Protein AF-0000000066966258 (afdb_homodimer)

Sequence (210 aa):
RLGQARSVVPSDSVFPEVELAEDDAVVCSRVTPDGGGEVVAWCKIRRGGDVSAATIWNLSLDAIIVDGRVIQQEAVDIKPGSEIVPGPQKDGYLLYTFDITGLNDRLGQARSVVPSDSVFPEVELAEDDAVVCSRVTPDGGGEVVAWCKIRRGGDVSAATIWNLSLDAIIVDGRVIQQEAVDIKPGSEIVPGPQKDGYLLYTFDITGLND

Secondary structure (DSSP, 8-state):
---PEEEEEESSTTSPPEE--SSEEEEEE-SSSSTTPPPEEEEEEEE-SSTT-EEEEE-SSS-EEETTEEESSSEEEE-TT-EEESSSSSTTS--EEEEEES---/----EEEEEESSTTSPPEE--SSEEEEEE-SSSSTTPPPEEEEEEEE-SSTT-EEEEE-SSS-EEETTEEESSSEEEE-TT-EEESSSSSTTS--EEEEEES---

Nearest PDB structures (foldseek):
  1yjm-assembly2_B  TM=5.293E-01  e=1.048E-02  Mus musculus
  2brf-assembly1_A  TM=5.759E-01  e=6.401E-02  Homo sapiens
  1ujx-assembly1_A  TM=5.111E-01  e=5.456E-02  Mus musculus
  2jql-assembly1_A  TM=4.966E-01  e=9.290E-02  unclassified
  1wv3-assembly1_A  TM=4.502E-01  e=6.654E-01  Staphylococcus aureus subsp. aureus Mu50

Organism: Oryza sativa subsp. japonica (NCBI:txid39947)

Foldseek 3Di:
DPDDWDWDQDPDNVDDIGTDDDQKDFQWQAWFPPVDDHTGTFKIKGDDPDPFKIKMAGPDCFWKAWQRDTHHGDIDIDGFQIWIHSHPDDPRTDIDTDHDPPPPD/DPDDWDWAQDPDNVDDIGTDDDQKDFDWQAWFPPVDDDTGTFKIKGDDPDPFKIKMAGPDCFWKAWQRDTHHGDIDIDGFQIWIHSHPDPPRTDIDTDHDPPPPD

Structure (mmCIF, N/CA/C/O backbone):
data_AF-0000000066966258-model_v1
#
loop_
_entity.id
_entity.type
_entity.pdbx_description
1 polymer 'Os08g0123300 protein'
#
loop_
_atom_site.group_PDB
_atom_site.id
_atom_site.type_symbol
_atom_site.label_atom_id
_atom_site.label_alt_id
_atom_site.label_comp_id
_atom_site.label_asym_id
_atom_site.label_entity_id
_atom_site.label_seq_id
_atom_site.pdbx_PDB_ins_code
_atom_site.Cartn_x
_atom_site.Cartn_y
_atom_site.Cartn_z
_atom_site.occupancy
_atom_site.B_iso_or_equiv
_atom_site.auth_seq_id
_atom_site.auth_comp_id
_atom_site.auth_asym_id
_atom_site.auth_atom_id
_atom_site.pdbx_PDB_model_num
ATOM 1 N N . ARG A 1 1 ? 15.602 15.648 -12.859 1 38.09 1 ARG A N 1
ATOM 2 C CA . ARG A 1 1 ? 16.062 14.273 -12.68 1 38.09 1 ARG A CA 1
ATOM 3 C C . ARG A 1 1 ? 14.961 13.273 -13.031 1 38.09 1 ARG A C 1
ATOM 5 O O . ARG A 1 1 ? 13.844 13.375 -12.523 1 38.09 1 ARG A O 1
ATOM 12 N N . LEU A 1 2 ? 14.883 12.82 -14.164 1 47.53 2 LEU A N 1
ATOM 13 C CA . LEU A 1 2 ? 13.781 11.938 -14.523 1 47.53 2 LEU A CA 1
ATOM 14 C C . LEU A 1 2 ? 13.594 10.852 -13.477 1 47.53 2 LEU A C 1
ATOM 16 O O . LEU A 1 2 ? 14.531 10.117 -13.164 1 47.53 2 LEU A O 1
ATOM 20 N N . GLY A 1 3 ? 12.906 11.102 -12.438 1 62.25 3 GLY A N 1
ATOM 21 C CA . GLY A 1 3 ? 12.727 10.391 -11.18 1 62.25 3 GLY A CA 1
ATOM 22 C C . GLY A 1 3 ? 12.508 8.906 -11.359 1 62.25 3 GLY A C 1
ATOM 23 O O . GLY A 1 3 ? 12.109 8.453 -12.438 1 62.25 3 GLY A O 1
ATOM 24 N N . GLN A 1 4 ? 13.352 8.078 -10.844 1 79.88 4 GLN A N 1
ATOM 25 C CA . GLN A 1 4 ? 13.219 6.625 -10.812 1 79.88 4 GLN A CA 1
ATOM 26 C C . GLN A 1 4 ? 11.883 6.203 -10.227 1 79.88 4 GLN A C 1
ATOM 28 O O . GLN A 1 4 ? 11.453 6.738 -9.195 1 79.88 4 GLN A O 1
ATOM 33 N N . ALA A 1 5 ? 11.195 5.52 -11.195 1 84.06 5 ALA A N 1
ATOM 34 C CA . ALA A 1 5 ? 9.945 4.938 -10.703 1 84.06 5 ALA A CA 1
ATOM 35 C C . ALA A 1 5 ? 10.094 3.434 -10.492 1 84.06 5 ALA A C 1
ATOM 37 O O . ALA A 1 5 ? 10.727 2.746 -11.297 1 84.06 5 ALA A O 1
ATOM 38 N N . ARG A 1 6 ? 9.656 3.025 -9.406 1 88.69 6 ARG A N 1
ATOM 39 C CA . ARG A 1 6 ? 9.641 1.597 -9.102 1 88.69 6 ARG A CA 1
ATOM 40 C C . ARG A 1 6 ? 8.234 1.028 -9.234 1 88.69 6 ARG A C 1
ATOM 42 O O . ARG A 1 6 ? 7.254 1.682 -8.859 1 88.69 6 ARG A O 1
ATOM 49 N N . SER A 1 7 ? 8.172 -0.269 -9.828 1 91.69 7 SER A N 1
ATOM 50 C CA . SER A 1 7 ? 6.875 -0.909 -10.008 1 91.69 7 SER A CA 1
ATOM 51 C C . SER A 1 7 ? 7 -2.428 -9.984 1 91.69 7 SER A C 1
ATOM 53 O O . SER A 1 7 ? 8.102 -2.969 -10.141 1 91.69 7 SER A O 1
ATOM 55 N N . VAL A 1 8 ? 5.895 -3.07 -9.656 1 94.38 8 VAL A N 1
ATOM 56 C CA . VAL A 1 8 ? 5.742 -4.48 -9.992 1 94.38 8 VAL A CA 1
ATOM 57 C C . VAL A 1 8 ? 4.789 -4.629 -11.18 1 94.38 8 VAL A C 1
ATOM 59 O O . VAL A 1 8 ? 3.688 -4.078 -11.172 1 94.38 8 VAL A O 1
ATOM 62 N N . VAL A 1 9 ? 5.262 -5.348 -12.211 1 94.44 9 VAL A N 1
ATOM 63 C CA . VAL A 1 9 ? 4.555 -5.43 -13.484 1 94.44 9 VAL A CA 1
ATOM 64 C C . VAL A 1 9 ? 4.031 -6.848 -13.695 1 94.44 9 VAL A C 1
ATOM 66 O O . VAL A 1 9 ? 4.809 -7.805 -13.742 1 94.44 9 VAL A O 1
ATOM 69 N N . PRO A 1 10 ? 2.725 -7.035 -13.859 1 93 10 PRO A N 1
ATOM 70 C CA . PRO A 1 10 ? 2.209 -8.375 -14.156 1 93 10 PRO A CA 1
ATOM 71 C C . PRO A 1 10 ? 2.664 -8.898 -15.523 1 93 10 PRO A C 1
ATOM 73 O O . PRO A 1 10 ? 2.814 -8.117 -16.469 1 93 10 PRO A O 1
ATOM 76 N N . SER A 1 11 ? 2.816 -10.164 -15.492 1 91.81 11 SER A N 1
ATOM 77 C CA . SER A 1 11 ? 3.219 -10.781 -16.75 1 91.81 11 SER A CA 1
ATOM 78 C C . SER A 1 11 ? 2.105 -10.703 -17.781 1 91.81 11 SER A C 1
ATOM 80 O O . SER A 1 11 ? 2.371 -10.711 -19 1 91.81 11 SER A O 1
ATOM 82 N N . ASP A 1 12 ? 0.932 -10.789 -17.328 1 90.56 12 ASP A N 1
ATOM 83 C CA . ASP A 1 12 ? -0.225 -10.633 -18.203 1 90.56 12 ASP A CA 1
ATOM 84 C C . ASP A 1 12 ? -0.594 -9.156 -18.359 1 90.56 12 ASP A C 1
ATOM 86 O O . ASP A 1 12 ? -1.023 -8.516 -17.391 1 90.56 12 ASP A O 1
ATOM 90 N N . SER A 1 13 ? -0.489 -8.633 -19.531 1 88.94 13 SER A N 1
ATOM 91 C CA . SER A 1 13 ? -0.623 -7.207 -19.797 1 88.94 13 SER A CA 1
ATOM 92 C C . SER A 1 13 ? -2.061 -6.742 -19.609 1 88.94 13 SER A C 1
ATOM 94 O O . SER A 1 13 ? -2.33 -5.539 -19.578 1 88.94 13 SER A O 1
ATOM 96 N N . VAL A 1 14 ? -3.008 -7.703 -19.547 1 86.12 14 VAL A N 1
ATOM 97 C CA . VAL A 1 14 ? -4.398 -7.309 -19.328 1 86.12 14 VAL A CA 1
ATOM 98 C C . VAL A 1 14 ? -4.551 -6.66 -17.953 1 86.12 14 VAL A C 1
ATOM 100 O O . VAL A 1 14 ? -5.523 -5.949 -17.703 1 86.12 14 VAL A O 1
ATOM 103 N N . PHE A 1 15 ? -3.537 -6.914 -17.047 1 86.25 15 PHE A N 1
ATOM 104 C CA . PHE A 1 15 ? -3.582 -6.348 -15.703 1 86.25 15 PHE A CA 1
ATOM 105 C C . PHE A 1 15 ? -2.674 -5.129 -15.602 1 86.25 15 PHE A C 1
ATOM 107 O O . PHE A 1 15 ? -1.622 -5.074 -16.25 1 86.25 15 PHE A O 1
ATOM 114 N N . PRO A 1 16 ? -3.096 -4.219 -14.82 1 84.06 16 PRO A N 1
ATOM 115 C CA . PRO A 1 16 ? -2.299 -2.998 -14.695 1 84.06 16 PRO A CA 1
ATOM 116 C C . PRO A 1 16 ? -1.031 -3.201 -13.867 1 84.06 16 PRO A C 1
ATOM 118 O O . PRO A 1 16 ? -1.009 -4.035 -12.961 1 84.06 16 PRO A O 1
ATOM 121 N N . GLU A 1 17 ? 0.012 -2.402 -14.141 1 88.75 17 GLU A N 1
ATOM 122 C CA . GLU A 1 17 ? 1.202 -2.307 -13.297 1 88.75 17 GLU A CA 1
ATOM 123 C C . GLU A 1 17 ? 0.863 -1.729 -11.93 1 88.75 17 GLU A C 1
ATOM 125 O O . GLU A 1 17 ? -0.108 -0.984 -11.781 1 88.75 17 GLU A O 1
ATOM 130 N N . VAL A 1 18 ? 1.701 -2.15 -10.93 1 87.19 18 VAL A N 1
ATOM 131 C CA . VAL A 1 18 ? 1.582 -1.588 -9.586 1 87.19 18 VAL A CA 1
ATOM 132 C C . VAL A 1 18 ? 2.773 -0.678 -9.297 1 87.19 18 VAL A C 1
ATOM 134 O O . VAL A 1 18 ? 3.896 -1.154 -9.117 1 87.19 18 VAL A O 1
ATOM 137 N N . GLU A 1 19 ? 2.535 0.599 -9.156 1 82.88 19 GLU A N 1
ATOM 138 C CA . GLU A 1 19 ? 3.578 1.575 -8.859 1 82.88 19 GLU A CA 1
ATOM 139 C C . GLU A 1 19 ? 3.945 1.557 -7.379 1 82.88 19 GLU A C 1
ATOM 141 O O . GLU A 1 19 ? 3.068 1.472 -6.52 1 82.88 19 GLU A O 1
ATOM 146 N N . LEU A 1 20 ? 5.332 1.592 -7.148 1 86.12 20 LEU A N 1
ATOM 147 C CA . LEU A 1 20 ? 5.852 1.64 -5.785 1 86.12 20 LEU A CA 1
ATOM 148 C C . LEU A 1 20 ? 6.324 3.047 -5.434 1 86.12 20 LEU A C 1
ATOM 150 O O . LEU A 1 20 ? 7.531 3.303 -5.375 1 86.12 20 LEU A O 1
ATOM 154 N N . ALA A 1 21 ? 5.453 4.035 -5.297 1 73.38 21 ALA A N 1
ATOM 155 C CA . ALA A 1 21 ? 5.844 5.426 -5.07 1 73.38 21 ALA A CA 1
ATOM 156 C C . ALA A 1 21 ? 6.234 5.652 -3.611 1 73.38 21 ALA A C 1
ATOM 158 O O . ALA A 1 21 ? 5.656 5.051 -2.705 1 73.38 21 ALA A O 1
ATOM 159 N N . GLU A 1 22 ? 7.297 6.41 -3.334 1 67.56 22 GLU A N 1
ATOM 160 C CA . GLU A 1 22 ? 7.875 6.641 -2.014 1 67.56 22 GLU A CA 1
ATOM 161 C C . GLU A 1 22 ? 6.996 7.562 -1.177 1 67.56 22 GLU A C 1
ATOM 163 O O . GLU A 1 22 ? 6.863 7.371 0.034 1 67.56 22 GLU A O 1
ATOM 168 N N . ASP A 1 23 ? 6.496 8.492 -1.791 1 70 23 ASP A N 1
ATOM 169 C CA . ASP A 1 23 ? 5.812 9.484 -0.966 1 70 23 ASP A CA 1
ATOM 170 C C . ASP A 1 23 ? 4.348 9.102 -0.751 1 70 23 ASP A C 1
ATOM 172 O O . ASP A 1 23 ? 3.68 9.656 0.123 1 70 23 ASP A O 1
ATOM 176 N N . ASP A 1 24 ? 3.941 8.023 -1.396 1 76.88 24 ASP A N 1
ATOM 177 C CA . ASP A 1 24 ? 2.543 7.617 -1.301 1 76.88 24 ASP A CA 1
ATOM 178 C C . ASP A 1 24 ? 2.398 6.32 -0.504 1 76.88 24 ASP A C 1
ATOM 180 O O . ASP A 1 24 ? 3.193 5.395 -0.669 1 76.88 24 ASP A O 1
ATOM 184 N N . ALA A 1 25 ? 1.523 6.402 0.493 1 85.38 25 ALA A N 1
ATOM 185 C CA . ALA A 1 25 ? 1.146 5.18 1.196 1 85.38 25 ALA A CA 1
ATOM 186 C C . ALA A 1 25 ? -0.25 4.719 0.786 1 85.38 25 ALA A C 1
ATOM 188 O O . ALA A 1 25 ? -1.238 5.414 1.031 1 85.38 25 ALA A O 1
ATOM 189 N N . VAL A 1 26 ? -0.272 3.617 0.094 1 86.38 26 VAL A N 1
ATOM 190 C CA . VAL A 1 26 ? -1.562 2.994 -0.187 1 86.38 26 VAL A CA 1
ATOM 191 C C . VAL A 1 26 ? -2.092 2.312 1.072 1 86.38 26 VAL A C 1
ATOM 193 O O . VAL A 1 26 ? -1.368 1.559 1.729 1 86.38 26 VAL A O 1
ATOM 196 N N . VAL A 1 27 ? -3.316 2.629 1.419 1 89.06 27 VAL A N 1
ATOM 197 C CA . VAL A 1 27 ? -3.932 2.047 2.607 1 89.06 27 VAL A CA 1
ATOM 198 C C . VAL A 1 27 ? -4.77 0.831 2.213 1 89.06 27 VAL A C 1
ATOM 200 O O . VAL A 1 27 ? -5.738 0.955 1.459 1 89.06 27 VAL A O 1
ATOM 203 N N . CYS A 1 28 ? -4.418 -0.308 2.684 1 86.81 28 CYS A N 1
ATOM 204 C CA . CYS A 1 28 ? -5.152 -1.556 2.488 1 86.81 28 CYS A CA 1
ATOM 205 C C . CYS A 1 28 ? -5.609 -2.133 3.82 1 86.81 28 CYS A C 1
ATOM 207 O O . CYS A 1 28 ? -4.809 -2.291 4.742 1 86.81 28 CYS A O 1
ATOM 209 N N . SER A 1 29 ? -6.844 -2.4 3.938 1 83.81 29 SER A N 1
ATOM 210 C CA . SER A 1 29 ? -7.402 -2.975 5.156 1 83.81 29 SER A CA 1
ATOM 211 C C . SER A 1 29 ? -8.781 -3.572 4.902 1 83.81 29 SER A C 1
ATOM 213 O O . SER A 1 29 ? -9.305 -3.494 3.787 1 83.81 29 SER A O 1
ATOM 215 N N . ARG A 1 30 ? -9.203 -4.102 5.953 1 81.38 30 ARG A N 1
ATOM 216 C CA . ARG A 1 30 ? -10.633 -4.414 5.957 1 81.38 30 ARG A CA 1
ATOM 217 C C . ARG A 1 30 ? -11.469 -3.143 6.059 1 81.38 30 ARG A C 1
ATOM 219 O O . ARG A 1 30 ? -11.094 -2.201 6.762 1 81.38 30 ARG A O 1
ATOM 226 N N . VAL A 1 31 ? -12.586 -3.162 5.371 1 85.19 31 VAL A N 1
ATOM 227 C CA . VAL A 1 31 ? -13.391 -1.945 5.383 1 85.19 31 VAL A CA 1
ATOM 228 C C . VAL A 1 31 ? -14.641 -2.162 6.23 1 85.19 31 VAL A C 1
ATOM 230 O O . VAL A 1 31 ? -15.297 -1.2 6.641 1 85.19 31 VAL A O 1
ATOM 233 N N . THR A 1 32 ? -14.922 -3.504 6.355 1 85.5 32 THR A N 1
ATOM 234 C CA . THR A 1 32 ? -16.094 -3.83 7.16 1 85.5 32 THR A CA 1
ATOM 235 C C . THR A 1 32 ? -15.695 -4.648 8.383 1 85.5 32 THR A C 1
ATOM 237 O O . THR A 1 32 ? -14.719 -5.402 8.344 1 85.5 32 THR A O 1
ATOM 240 N N . PRO A 1 33 ? -16.359 -4.453 9.461 1 80.56 33 PRO A N 1
ATOM 241 C CA . PRO A 1 33 ? -16.031 -5.18 10.695 1 80.56 33 PRO A CA 1
ATOM 242 C C . PRO A 1 33 ? -16.312 -6.676 10.586 1 80.56 33 PRO A C 1
ATOM 244 O O . PRO A 1 33 ? -15.719 -7.473 11.312 1 80.56 33 PRO A O 1
ATOM 247 N N . ASP A 1 34 ? -17.094 -7.055 9.641 1 75.44 34 ASP A N 1
ATOM 248 C CA . ASP A 1 34 ? -17.453 -8.469 9.609 1 75.44 34 ASP A CA 1
ATOM 249 C C . ASP A 1 34 ? -16.281 -9.328 9.133 1 75.44 34 ASP A C 1
ATOM 251 O O . ASP A 1 34 ? -15.477 -8.883 8.312 1 75.44 34 ASP A O 1
ATOM 255 N N . GLY A 1 35 ? -15.727 -10.195 10.023 1 64.56 35 GLY A N 1
ATOM 256 C CA . GLY A 1 35 ? -14.555 -11.047 10.086 1 64.56 35 GLY A CA 1
ATOM 257 C C . GLY A 1 35 ? -14.117 -11.562 8.727 1 64.56 35 GLY A C 1
ATOM 258 O O . GLY A 1 35 ? -12.992 -12.039 8.562 1 64.56 35 GLY A O 1
ATOM 259 N N . GLY A 1 36 ? -15.047 -11.477 7.773 1 60.53 36 GLY A N 1
ATOM 260 C CA . GLY A 1 36 ? -14.648 -12.266 6.617 1 60.53 36 GLY A CA 1
ATOM 261 C C . GLY A 1 36 ? -14.312 -11.422 5.402 1 60.53 36 GLY A C 1
ATOM 262 O O . GLY A 1 36 ? -14.047 -11.953 4.324 1 60.53 36 GLY A O 1
ATOM 263 N N . GLY A 1 37 ? -14 -10.18 5.785 1 63.78 37 GLY A N 1
ATOM 264 C CA . GLY A 1 37 ? -13.891 -9.406 4.555 1 63.78 37 GLY A CA 1
ATOM 265 C C . GLY A 1 37 ? -12.469 -9.273 4.055 1 63.78 37 GLY A C 1
ATOM 266 O O . GLY A 1 37 ? -11.516 -9.523 4.797 1 63.78 37 GLY A O 1
ATOM 267 N N . GLU A 1 38 ? -12.305 -9.242 2.828 1 66.5 38 GLU A N 1
ATOM 268 C CA . GLU A 1 38 ? -11.016 -9.102 2.154 1 66.5 38 GLU A CA 1
ATOM 269 C C . GLU A 1 38 ? -10.367 -7.758 2.484 1 66.5 38 GLU A C 1
ATOM 271 O O . GLU A 1 38 ? -11.062 -6.781 2.768 1 66.5 38 GLU A O 1
ATOM 276 N N . VAL A 1 39 ? -9 -7.816 2.697 1 75.44 39 VAL A N 1
ATOM 277 C CA . VAL A 1 39 ? -8.219 -6.586 2.785 1 75.44 39 VAL A CA 1
ATOM 278 C C . VAL A 1 39 ? -8.133 -5.934 1.407 1 75.44 39 VAL A C 1
ATOM 280 O O . VAL A 1 39 ? -7.734 -6.578 0.433 1 75.44 39 VAL A O 1
ATOM 283 N N . VAL A 1 40 ? -8.625 -4.703 1.335 1 80.12 40 VAL A N 1
ATOM 284 C CA . VAL A 1 40 ? -8.688 -4.031 0.042 1 80.12 40 VAL A CA 1
ATOM 285 C C . VAL A 1 40 ? -7.934 -2.701 0.118 1 80.12 40 VAL A C 1
ATOM 287 O O . VAL A 1 40 ? -7.824 -2.105 1.191 1 80.12 40 VAL A O 1
ATOM 290 N N . ALA A 1 41 ? -7.391 -2.348 -1.047 1 84.94 41 ALA A N 1
ATOM 291 C CA . ALA A 1 41 ? -6.848 -0.998 -1.173 1 84.94 41 ALA A CA 1
ATOM 292 C C . ALA A 1 41 ? -7.957 0.022 -1.409 1 84.94 41 ALA A C 1
ATOM 294 O O . ALA A 1 41 ? -8.797 -0.158 -2.295 1 84.94 41 ALA A O 1
ATOM 295 N N . TRP A 1 42 ? -7.934 1.189 -0.646 1 89.81 42 TRP A N 1
ATOM 296 C CA . TRP A 1 42 ? -9.102 2.049 -0.809 1 89.81 42 TRP A CA 1
ATOM 297 C C . TRP A 1 42 ? -8.703 3.52 -0.79 1 89.81 42 TRP A C 1
ATOM 299 O O . TRP A 1 42 ? -9.461 4.383 -1.234 1 89.81 42 TRP A O 1
ATOM 309 N N . CYS A 1 43 ? -7.496 3.799 -0.387 1 91 43 CYS A N 1
ATOM 310 C CA . CYS A 1 43 ? -7.035 5.176 -0.537 1 91 43 CYS A CA 1
ATOM 311 C C . CYS A 1 43 ? -5.516 5.242 -0.593 1 91 43 CYS A C 1
ATOM 313 O O . CYS A 1 43 ? -4.836 4.242 -0.344 1 91 43 CYS A O 1
ATOM 315 N N . LYS A 1 44 ? -5.102 6.418 -0.981 1 89.88 44 LYS A N 1
ATOM 316 C CA . LYS A 1 44 ? -3.688 6.789 -0.974 1 89.88 44 LYS A CA 1
ATOM 317 C C . LYS A 1 44 ? -3.449 8.031 -0.12 1 89.88 44 LYS A C 1
ATOM 319 O O . LYS A 1 44 ? -4.18 9.016 -0.232 1 89.88 44 LYS A O 1
ATOM 324 N N . ILE A 1 45 ? -2.496 7.934 0.724 1 91.69 45 ILE A N 1
ATOM 325 C CA . ILE A 1 45 ? -2.131 9.086 1.537 1 91.69 45 ILE A CA 1
ATOM 326 C C . ILE A 1 45 ? -0.71 9.531 1.195 1 91.69 45 ILE A C 1
ATOM 328 O O . ILE A 1 45 ? 0.216 8.719 1.185 1 91.69 45 ILE A O 1
ATOM 332 N N . ARG A 1 46 ? -0.625 10.789 0.931 1 89.31 46 ARG A N 1
ATOM 333 C CA . ARG A 1 46 ? 0.661 11.391 0.599 1 89.31 46 ARG A CA 1
ATOM 334 C C . ARG A 1 46 ? 1.101 12.375 1.68 1 89.31 46 ARG A C 1
ATOM 336 O O . ARG A 1 46 ? 0.322 13.227 2.104 1 89.31 46 ARG A O 1
ATOM 343 N N . ARG A 1 47 ? 2.342 12.242 2.012 1 85.62 47 ARG A N 1
ATOM 344 C CA . ARG A 1 47 ? 2.885 13.195 2.973 1 85.62 47 ARG A CA 1
ATOM 345 C C . ARG A 1 47 ? 2.932 14.602 2.383 1 85.62 47 ARG A C 1
ATOM 347 O O . ARG A 1 47 ? 3.297 14.781 1.22 1 85.62 47 ARG A O 1
ATOM 354 N N . GLY A 1 48 ? 2.482 15.492 3.223 1 82.69 48 GLY A N 1
ATOM 355 C CA . GLY A 1 48 ? 2.533 16.891 2.816 1 82.69 48 GLY A CA 1
ATOM 356 C C . GLY A 1 48 ? 3.863 17.547 3.119 1 82.69 48 GLY A C 1
ATOM 357 O O . GLY A 1 48 ? 4.816 16.875 3.523 1 82.69 48 GLY A O 1
ATOM 358 N N . GLY A 1 49 ? 3.914 18.734 2.734 1 78.81 49 GLY A N 1
ATOM 359 C CA . GLY A 1 49 ? 5.109 19.547 2.924 1 78.81 49 GLY A CA 1
ATOM 360 C C . GLY A 1 49 ? 5.465 19.75 4.387 1 78.81 49 GLY A C 1
ATOM 361 O O . GLY A 1 49 ? 6.633 19.969 4.719 1 78.81 49 GLY A O 1
ATOM 362 N N . ASP A 1 50 ? 4.5 19.75 5.152 1 82.62 50 ASP A N 1
ATOM 363 C CA . ASP A 1 50 ? 4.711 19.906 6.586 1 82.62 50 ASP A CA 1
ATOM 364 C C . ASP A 1 50 ? 4.574 18.578 7.316 1 82.62 50 ASP A C 1
ATOM 366 O O . ASP A 1 50 ? 3.941 17.656 6.809 1 82.62 50 ASP A O 1
ATOM 370 N N . VAL A 1 51 ? 5.098 18.562 8.547 1 80.19 51 VAL A N 1
ATOM 371 C CA . VAL A 1 51 ? 5.16 17.359 9.359 1 80.19 51 VAL A CA 1
ATOM 372 C C . VAL A 1 51 ? 3.746 16.859 9.656 1 80.19 51 VAL A C 1
ATOM 374 O O . VAL A 1 51 ? 3.512 15.656 9.758 1 80.19 51 VAL A O 1
ATOM 377 N N . SER A 1 52 ? 2.771 17.75 9.727 1 85.56 52 SER A N 1
ATOM 378 C CA . SER A 1 52 ? 1.44 17.344 10.172 1 85.56 52 SER A CA 1
ATOM 379 C C . SER A 1 52 ? 0.447 17.344 9.016 1 85.56 52 SER A C 1
ATOM 381 O O . SER A 1 52 ? -0.756 17.172 9.219 1 85.56 52 SER A O 1
ATOM 383 N N . ALA A 1 53 ? 1.028 17.453 7.863 1 87.5 53 ALA A N 1
ATOM 384 C CA . ALA A 1 53 ? 0.115 17.562 6.73 1 87.5 53 ALA A CA 1
ATOM 385 C C . ALA A 1 53 ? 0.232 16.359 5.809 1 87.5 53 ALA A C 1
ATOM 387 O O . ALA A 1 53 ? 1.328 15.836 5.594 1 87.5 53 ALA A O 1
ATOM 388 N N . ALA A 1 54 ? -0.882 15.969 5.395 1 93.38 54 ALA A N 1
ATOM 389 C CA . ALA A 1 54 ? -0.95 14.93 4.371 1 93.38 54 ALA A CA 1
ATOM 390 C C . ALA A 1 54 ? -2.148 15.141 3.453 1 93.38 54 ALA A C 1
ATOM 392 O O . ALA A 1 54 ? -3.027 15.961 3.746 1 93.38 54 ALA A O 1
ATOM 393 N N . THR A 1 55 ? -2.074 14.469 2.334 1 94.5 55 THR A N 1
ATOM 394 C CA . THR A 1 55 ? -3.215 14.453 1.424 1 94.5 55 THR A CA 1
ATOM 395 C C . THR A 1 55 ? -3.705 13.023 1.199 1 94.5 55 THR A C 1
ATOM 397 O O . THR A 1 55 ? -2.914 12.078 1.212 1 94.5 55 THR A O 1
ATOM 400 N N . ILE A 1 56 ? -5.012 12.945 1.021 1 94.88 56 ILE A N 1
ATOM 401 C CA . ILE A 1 56 ? -5.617 11.641 0.789 1 94.88 56 ILE A CA 1
ATOM 402 C C . ILE A 1 56 ? -6.355 11.641 -0.549 1 94.88 56 ILE A C 1
ATOM 404 O O . ILE A 1 56 ? -7.012 12.625 -0.9 1 94.88 56 ILE A O 1
ATOM 408 N N . TRP A 1 57 ? -6.156 10.531 -1.257 1 92.94 57 TRP A N 1
ATOM 409 C CA . TRP A 1 57 ? -6.852 10.281 -2.516 1 92.94 57 TRP A CA 1
ATOM 410 C C . TRP A 1 57 ? -7.672 9 -2.438 1 92.94 57 TRP A C 1
ATOM 412 O O . TRP A 1 57 ? -7.195 7.977 -1.938 1 92.94 57 TRP A O 1
ATOM 422 N N . ASN A 1 58 ? -8.883 9.133 -2.875 1 93.12 58 ASN A N 1
ATOM 423 C CA . ASN A 1 58 ? -9.711 7.934 -3.006 1 93.12 58 ASN A CA 1
ATOM 424 C C . ASN A 1 58 ? -9.258 7.062 -4.172 1 93.12 58 ASN A C 1
ATOM 426 O O . ASN A 1 58 ? -9.203 7.52 -5.312 1 93.12 58 ASN A O 1
ATOM 430 N N . LEU A 1 59 ? -8.914 5.898 -3.85 1 85.56 59 LEU A N 1
ATOM 431 C CA . LEU A 1 59 ? -8.469 4.973 -4.883 1 85.56 59 LEU A CA 1
ATOM 432 C C . LEU A 1 59 ? -9.578 3.986 -5.242 1 85.56 59 LEU A C 1
ATOM 434 O O . LEU A 1 59 ? -9.445 3.213 -6.191 1 85.56 59 LEU A O 1
ATOM 438 N N . SER A 1 60 ? -10.609 3.98 -4.48 1 82.62 60 SER A N 1
ATOM 439 C CA . SER A 1 60 ? -11.688 3.01 -4.68 1 82.62 60 SER A CA 1
ATOM 440 C C . SER A 1 60 ? -12.695 3.504 -5.711 1 82.62 60 SER A C 1
ATOM 442 O O . SER A 1 60 ? -12.781 4.703 -5.973 1 82.62 60 SER A O 1
ATOM 444 N N . LEU A 1 61 ? -13.375 2.58 -6.27 1 77.56 61 LEU A N 1
ATOM 445 C CA . LEU A 1 61 ? -14.477 2.936 -7.156 1 77.56 61 LEU A CA 1
ATOM 446 C C . LEU A 1 61 ? -15.633 3.557 -6.371 1 77.56 61 LEU A C 1
ATOM 448 O O . LEU A 1 61 ? -16.375 4.387 -6.902 1 77.56 61 LEU A O 1
ATOM 452 N N . ASP A 1 62 ? -15.695 3.088 -5.137 1 85.19 62 ASP A N 1
ATOM 453 C CA . ASP A 1 62 ? -16.719 3.658 -4.262 1 85.19 62 ASP A CA 1
ATOM 454 C C . ASP A 1 62 ? -16.219 4.934 -3.59 1 85.19 62 ASP A C 1
ATOM 456 O O . ASP A 1 62 ? -15.008 5.148 -3.477 1 85.19 62 ASP A O 1
ATOM 460 N N . ALA A 1 63 ? -17.125 5.715 -3.137 1 92 63 ALA A N 1
ATOM 461 C CA . ALA A 1 63 ? -16.734 6.918 -2.402 1 92 63 ALA A CA 1
ATOM 462 C C . ALA A 1 63 ? -16.156 6.57 -1.036 1 92 63 ALA A C 1
ATOM 464 O O . ALA A 1 63 ? -16.422 5.488 -0.503 1 92 63 ALA A O 1
ATOM 465 N N . ILE A 1 64 ? -15.359 7.469 -0.527 1 96.31 64 ILE A N 1
ATOM 466 C CA . ILE A 1 64 ? -14.953 7.434 0.874 1 96.31 64 ILE A CA 1
ATOM 467 C C . ILE A 1 64 ? -15.383 8.727 1.567 1 96.31 64 ILE A C 1
ATOM 469 O O . ILE A 1 64 ? -15.75 9.695 0.907 1 96.31 64 ILE A O 1
ATOM 473 N N . ILE A 1 65 ? -15.391 8.711 2.844 1 97.19 65 ILE A N 1
ATOM 474 C CA . ILE A 1 65 ? -15.766 9.883 3.629 1 97.19 65 ILE A CA 1
ATOM 475 C C . ILE A 1 65 ? -14.555 10.375 4.422 1 97.19 65 ILE A C 1
ATOM 477 O O . ILE A 1 65 ? -13.883 9.586 5.086 1 97.19 65 ILE A O 1
ATOM 481 N N . VAL A 1 66 ? -14.25 11.641 4.254 1 97.81 66 VAL A N 1
ATOM 482 C CA . VAL A 1 66 ? -13.195 12.289 5.023 1 97.81 66 VAL A CA 1
ATOM 483 C C . VAL A 1 66 ? -13.773 13.477 5.789 1 97.81 66 VAL A C 1
ATOM 485 O O . VAL A 1 66 ? -14.273 14.43 5.184 1 97.81 66 VAL A O 1
ATOM 488 N N . ASP A 1 67 ? -13.648 13.312 7.074 1 97.5 67 ASP A N 1
ATOM 489 C CA . ASP A 1 67 ? -14.18 14.352 7.953 1 97.5 67 ASP A CA 1
ATOM 490 C C . ASP A 1 67 ? -15.617 14.711 7.566 1 97.5 67 ASP A C 1
ATOM 492 O O . ASP A 1 67 ? -15.961 15.891 7.488 1 97.5 67 ASP A O 1
ATOM 496 N N . GLY A 1 68 ? -16.312 13.758 7.281 1 96.5 68 GLY A N 1
ATOM 497 C CA . GLY A 1 68 ? -17.734 13.906 7.027 1 96.5 68 GLY A CA 1
ATOM 498 C C . GLY A 1 68 ? -18.047 14.258 5.582 1 96.5 68 GLY A C 1
ATOM 499 O O . GLY A 1 68 ? -19.219 14.227 5.168 1 96.5 68 GLY A O 1
ATOM 500 N N . ARG A 1 69 ? -17.062 14.5 4.781 1 95.88 69 ARG A N 1
ATOM 501 C CA . ARG A 1 69 ? -17.266 14.852 3.379 1 95.88 69 ARG A CA 1
ATOM 502 C C . ARG A 1 69 ? -17.062 13.633 2.479 1 95.88 69 ARG A C 1
ATOM 504 O O . ARG A 1 69 ? -16.078 12.922 2.609 1 95.88 69 ARG A O 1
ATOM 511 N N . VAL A 1 70 ? -17.984 13.445 1.588 1 95.38 70 VAL A N 1
ATOM 512 C CA . VAL A 1 70 ? -17.859 12.398 0.584 1 95.38 70 VAL A CA 1
ATOM 513 C C . VAL A 1 70 ? -16.828 12.805 -0.469 1 95.38 70 VAL A C 1
ATOM 515 O O . VAL A 1 70 ? -16.906 13.906 -1.029 1 95.38 70 VAL A O 1
ATOM 518 N N . ILE A 1 71 ? -15.812 11.961 -0.611 1 94.06 71 ILE A N 1
ATOM 519 C CA . ILE A 1 71 ? -14.727 12.227 -1.543 1 94.06 71 ILE A CA 1
ATOM 520 C C . ILE A 1 71 ? -14.758 11.211 -2.684 1 94.06 71 ILE A C 1
ATOM 522 O O . ILE A 1 71 ? -14.789 10.008 -2.447 1 94.06 71 ILE A O 1
ATOM 526 N N . GLN A 1 72 ? -14.711 11.695 -3.926 1 89 72 GLN A N 1
ATOM 527 C CA . GLN A 1 72 ? -14.711 10.812 -5.086 1 89 72 GLN A CA 1
ATOM 528 C C . GLN A 1 72 ? -13.438 10.977 -5.906 1 89 72 GLN A C 1
ATOM 530 O O . GLN A 1 72 ? -12.562 10.109 -5.875 1 89 72 GLN A O 1
ATOM 535 N N . GLN A 1 73 ? -13.203 12.055 -6.625 1 85.06 73 GLN A N 1
ATOM 536 C CA . GLN A 1 73 ? -12.078 12.227 -7.539 1 85.06 73 GLN A CA 1
ATOM 537 C C . GLN A 1 73 ? -11.25 13.445 -7.164 1 85.06 73 GLN A C 1
ATOM 539 O O . GLN A 1 73 ? -11.047 14.344 -7.984 1 85.06 73 GLN A O 1
ATOM 544 N N . GLU A 1 74 ? -10.93 13.617 -5.914 1 89.31 74 GLU A N 1
ATOM 545 C CA . GLU A 1 74 ? -10.141 14.773 -5.488 1 89.31 74 GLU A CA 1
ATOM 546 C C . GLU A 1 74 ? -9.18 14.398 -4.363 1 89.31 74 GLU A C 1
ATOM 548 O O . GLU A 1 74 ? -9.445 13.477 -3.594 1 89.31 74 GLU A O 1
ATOM 553 N N . ALA A 1 75 ? -8.125 15.227 -4.332 1 93 75 ALA A N 1
ATOM 554 C CA . ALA A 1 75 ? -7.227 15.172 -3.186 1 93 75 ALA A CA 1
ATOM 555 C C . ALA A 1 75 ? -7.746 16.031 -2.037 1 93 75 ALA A C 1
ATOM 557 O O . ALA A 1 75 ? -8.164 17.172 -2.25 1 93 75 ALA A O 1
ATOM 558 N N . VAL A 1 76 ? -7.758 15.453 -0.882 1 95.94 76 VAL A N 1
ATOM 559 C CA . VAL A 1 76 ? -8.227 16.172 0.296 1 95.94 76 VAL A CA 1
ATOM 560 C C . VAL A 1 76 ? -7.117 16.234 1.344 1 95.94 76 VAL A C 1
ATOM 562 O O . VAL A 1 76 ? -6.457 15.219 1.611 1 95.94 76 VAL A O 1
ATOM 565 N N . ASP A 1 77 ? -6.934 17.453 1.934 1 95.81 77 ASP A N 1
ATOM 566 C CA . ASP A 1 77 ? -5.965 17.578 3.02 1 95.81 77 ASP A CA 1
ATOM 567 C C . ASP A 1 77 ? -6.465 16.891 4.289 1 95.81 77 ASP A C 1
ATOM 569 O O . ASP A 1 77 ? -7.641 17 4.637 1 95.81 77 ASP A O 1
ATOM 573 N N . ILE A 1 78 ? -5.508 16.219 4.895 1 96.31 78 ILE A N 1
ATOM 574 C CA . ILE A 1 78 ? -5.852 15.625 6.18 1 96.31 78 ILE A CA 1
ATOM 575 C C . ILE A 1 78 ? -4.793 15.992 7.219 1 96.31 78 ILE A C 1
ATOM 577 O O . ILE A 1 78 ? -3.688 16.422 6.867 1 96.31 78 ILE A O 1
ATOM 581 N N . LYS A 1 79 ? -5.16 15.93 8.445 1 94.31 79 LYS A N 1
ATOM 582 C CA . LYS A 1 79 ? -4.312 16.188 9.609 1 94.31 79 LYS A CA 1
ATOM 583 C C . LYS A 1 79 ? -4.566 15.148 10.711 1 94.31 79 LYS A C 1
ATOM 585 O O . LYS A 1 79 ? -5.551 14.406 10.656 1 94.31 79 LYS A O 1
ATOM 590 N N . PRO A 1 80 ? -3.576 15.125 11.625 1 94.25 80 PRO A N 1
ATOM 591 C CA . PRO A 1 80 ? -3.863 14.211 12.734 1 94.25 80 PRO A CA 1
ATOM 592 C C . PRO A 1 80 ? -5.246 14.445 13.344 1 94.25 80 PRO A C 1
ATOM 594 O O . PRO A 1 80 ? -5.586 15.578 13.695 1 94.25 80 PRO A O 1
ATOM 597 N N . GLY A 1 81 ? -6.074 13.398 13.461 1 96.25 81 GLY A N 1
ATOM 598 C CA . GLY A 1 81 ? -7.434 13.508 13.969 1 96.25 81 GLY A CA 1
ATOM 599 C C . GLY A 1 81 ? -8.492 13.414 12.883 1 96.25 81 GLY A C 1
ATOM 600 O O . GLY A 1 81 ? -9.672 13.203 13.18 1 96.25 81 GLY A O 1
ATOM 601 N N . SER A 1 82 ? -8.078 13.562 11.609 1 96.62 82 SER A N 1
ATOM 602 C CA . SER A 1 82 ? -9.039 13.438 10.523 1 96.62 82 SER A CA 1
ATOM 603 C C . SER A 1 82 ? -9.68 12.055 10.508 1 96.62 82 SER A C 1
ATOM 605 O O . SER A 1 82 ? -8.984 11.039 10.609 1 96.62 82 SER A O 1
ATOM 607 N N . GLU A 1 83 ? -11.016 12.031 10.398 1 97.75 83 GLU A N 1
ATOM 608 C CA . GLU A 1 83 ? -11.781 10.797 10.352 1 97.75 83 GLU A CA 1
ATOM 609 C C . GLU A 1 83 ? -11.984 10.328 8.906 1 97.75 83 GLU A C 1
ATOM 611 O O . GLU A 1 83 ? -12.344 11.125 8.039 1 97.75 83 GLU A O 1
ATOM 616 N N . ILE A 1 84 ? -11.766 9.047 8.695 1 97.38 84 ILE A N 1
ATOM 617 C CA . ILE A 1 84 ? -11.836 8.477 7.355 1 97.38 84 ILE A CA 1
ATOM 618 C C . ILE A 1 84 ? -12.734 7.238 7.371 1 97.38 84 ILE A C 1
ATOM 620 O O . ILE A 1 84 ? -12.555 6.34 8.195 1 97.38 84 ILE A O 1
ATOM 624 N N . VAL A 1 85 ? -13.656 7.145 6.484 1 96.19 85 VAL A N 1
ATOM 625 C CA . VAL A 1 85 ? -14.492 5.965 6.301 1 96.19 85 VAL A CA 1
ATOM 626 C C . VAL A 1 85 ? -14.297 5.406 4.895 1 96.19 85 VAL A C 1
ATOM 628 O O . VAL A 1 85 ? -14.539 6.102 3.904 1 96.19 85 VAL A O 1
ATOM 631 N N . PRO A 1 86 ? -13.836 4.195 4.824 1 93.44 86 PRO A N 1
ATOM 632 C CA . PRO A 1 86 ? -13.617 3.588 3.512 1 93.44 86 PRO A CA 1
ATOM 633 C C . PRO A 1 86 ? -14.914 3.141 2.842 1 93.44 86 PRO A C 1
ATOM 635 O O . PRO A 1 86 ? -15.031 1.987 2.422 1 93.44 86 PRO A O 1
ATOM 638 N N . GLY A 1 87 ? -15.805 3.973 2.67 1 93 87 GLY A N 1
ATOM 639 C CA . GLY A 1 87 ? -17.094 3.707 2.059 1 93 87 GLY A CA 1
ATOM 640 C C . GLY A 1 87 ? -17.969 4.941 1.941 1 93 87 GLY A C 1
ATOM 641 O O . GLY A 1 87 ? -17.594 6.023 2.389 1 93 87 GLY A O 1
ATOM 642 N N . PRO A 1 88 ? -19.094 4.727 1.263 1 92.44 88 PRO A N 1
ATOM 643 C CA . PRO A 1 88 ? -19.969 5.867 0.974 1 92.44 88 PRO A CA 1
ATOM 644 C C . PRO A 1 88 ? -20.828 6.277 2.174 1 92.44 88 PRO A C 1
ATOM 646 O O . PRO A 1 88 ? -21.516 7.301 2.129 1 92.44 88 PRO A O 1
ATOM 649 N N . GLN A 1 89 ? -20.781 5.465 3.23 1 92.31 89 GLN A N 1
ATOM 650 C CA . GLN A 1 89 ? -21.484 5.785 4.469 1 92.31 89 GLN A CA 1
ATOM 651 C C . GLN A 1 89 ? -20.719 5.273 5.684 1 92.31 89 GLN A C 1
ATOM 653 O O . GLN A 1 89 ? -19.766 4.5 5.543 1 92.31 89 GLN A O 1
ATOM 658 N N . LYS A 1 90 ? -21.141 5.75 6.863 1 90.44 90 LYS A N 1
ATOM 659 C CA . LYS A 1 90 ? -20.484 5.32 8.102 1 90.44 90 LYS A CA 1
ATOM 660 C C . LYS A 1 90 ? -20.984 3.939 8.523 1 90.44 90 LYS A C 1
ATOM 662 O O . LYS A 1 90 ? -20.188 3.094 8.945 1 90.44 90 LYS A O 1
ATOM 667 N N . ASP A 1 91 ? -22.328 3.791 8.336 1 91 91 ASP A N 1
ATOM 668 C CA . ASP A 1 91 ? -22.906 2.518 8.75 1 91 91 ASP A CA 1
ATOM 669 C C . ASP A 1 91 ? -22.344 1.361 7.922 1 91 91 ASP A C 1
ATOM 671 O O . ASP A 1 91 ? -22.359 1.414 6.691 1 91 91 ASP A O 1
ATOM 675 N N . GLY A 1 92 ? -21.828 0.374 8.633 1 89.31 92 GLY A N 1
ATOM 676 C CA . GLY A 1 92 ? -21.359 -0.819 7.945 1 89.31 92 GLY A CA 1
ATOM 677 C C . GLY A 1 92 ? -19.891 -0.76 7.578 1 89.31 92 GLY A C 1
ATOM 678 O O . GLY A 1 92 ? -19.344 -1.724 7.039 1 89.31 92 GLY A O 1
ATOM 679 N N . TYR A 1 93 ? -19.297 0.338 7.82 1 92.12 93 TYR A N 1
ATOM 680 C CA . TYR A 1 93 ? -17.891 0.482 7.516 1 92.12 93 TYR A CA 1
ATOM 681 C C . TYR A 1 93 ? -17.094 0.858 8.758 1 92.12 93 TYR A C 1
ATOM 683 O O . TYR A 1 93 ? -17.641 1.443 9.695 1 92.12 93 TYR A O 1
ATOM 691 N N . LEU A 1 94 ? -15.805 0.552 8.719 1 92.69 94 LEU A N 1
ATOM 692 C CA . LEU A 1 94 ? -14.93 0.938 9.812 1 92.69 94 LEU A CA 1
ATOM 693 C C . LEU A 1 94 ? -14.547 2.41 9.711 1 92.69 94 LEU A C 1
ATOM 695 O O . LEU A 1 94 ? -14.32 2.926 8.617 1 92.69 94 LEU A O 1
ATOM 699 N N . LEU A 1 95 ? -14.5 3.025 10.82 1 95.56 95 LEU A N 1
ATOM 700 C CA . LEU A 1 95 ? -13.992 4.391 10.906 1 95.56 95 LEU A CA 1
ATOM 701 C C . LEU A 1 95 ? -12.523 4.402 11.305 1 95.56 95 LEU A C 1
ATOM 703 O O . LEU A 1 95 ? -12.133 3.766 12.289 1 95.56 95 LEU A O 1
ATOM 707 N N . TYR A 1 96 ? -11.758 5.152 10.57 1 96.25 96 TYR A N 1
ATOM 708 C CA . TYR A 1 96 ? -10.336 5.32 10.867 1 96.25 96 TYR A CA 1
ATOM 709 C C . TYR A 1 96 ? -10.016 6.773 11.195 1 96.25 96 TYR A C 1
ATOM 711 O O . TYR A 1 96 ? -10.727 7.688 10.766 1 96.25 96 TYR A O 1
ATOM 719 N N . THR A 1 97 ? -8.906 6.941 11.977 1 96.75 97 THR A N 1
ATOM 720 C CA . THR A 1 97 ? -8.367 8.266 12.273 1 96.75 97 THR A CA 1
ATOM 721 C C . THR A 1 97 ? -6.91 8.359 11.828 1 96.75 97 THR A C 1
ATOM 723 O O . THR A 1 97 ? -6.109 7.473 12.117 1 96.75 97 THR A O 1
ATOM 726 N N . PHE A 1 98 ? -6.684 9.375 11.055 1 96.19 98 PHE A N 1
ATOM 727 C CA . PHE A 1 98 ? -5.289 9.641 10.719 1 96.19 98 PHE A CA 1
ATOM 728 C C . PHE A 1 98 ? -4.516 10.133 11.938 1 96.19 98 PHE A C 1
ATOM 730 O O . PHE A 1 98 ? -4.992 11.008 12.664 1 96.19 98 PHE A O 1
ATOM 737 N N . ASP A 1 99 ? -3.373 9.5 12.102 1 93.06 99 ASP A N 1
ATOM 738 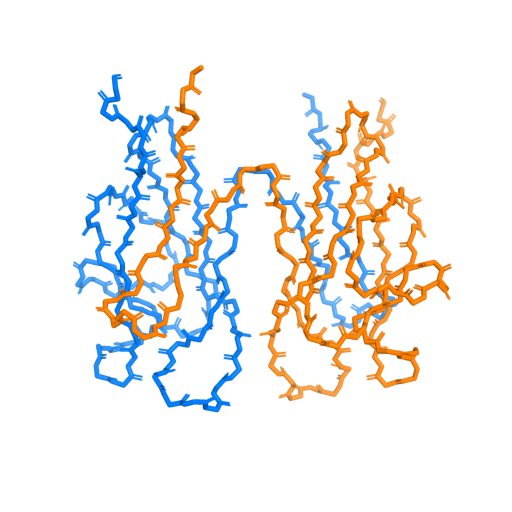C CA . ASP A 1 99 ? -2.588 9.836 13.281 1 93.06 99 ASP A CA 1
ATOM 739 C C . ASP A 1 99 ? -1.103 9.945 12.945 1 93.06 99 ASP A C 1
ATOM 741 O O . ASP A 1 99 ? -0.616 9.266 12.039 1 93.06 99 ASP A O 1
ATOM 745 N N . ILE A 1 100 ? -0.385 10.906 13.594 1 90.44 100 ILE A N 1
ATOM 746 C CA . ILE A 1 100 ? 1.069 11.023 13.555 1 90.44 100 ILE A CA 1
ATOM 747 C C . ILE A 1 100 ? 1.64 10.906 14.961 1 90.44 100 ILE A C 1
ATOM 749 O O . ILE A 1 100 ? 1.316 11.719 15.836 1 90.44 100 ILE A O 1
ATOM 753 N N . THR A 1 101 ? 2.297 9.891 15.148 1 86.38 101 THR A N 1
ATOM 754 C CA . THR A 1 101 ? 2.906 9.703 16.453 1 86.38 101 THR A CA 1
ATOM 755 C C . THR A 1 101 ? 4.375 10.117 16.438 1 86.38 101 THR A C 1
ATOM 757 O O . THR A 1 101 ? 5.039 10.016 15.406 1 86.38 101 THR A O 1
ATOM 760 N N . GLY A 1 102 ? 5.004 10.492 17.625 1 73.25 102 GLY A N 1
ATOM 761 C CA . GLY A 1 102 ? 6.383 10.938 17.75 1 73.25 102 GLY A CA 1
ATOM 762 C C . GLY A 1 102 ? 6.543 12.438 17.562 1 73.25 102 GLY A C 1
ATOM 763 O O . GLY A 1 102 ? 7.664 12.945 17.531 1 73.25 102 GLY A O 1
ATOM 764 N N . LEU A 1 103 ? 5.613 13.117 17.109 1 60.56 103 LEU A N 1
ATOM 765 C CA . LEU A 1 103 ? 5.719 14.57 17.062 1 60.56 103 LEU A CA 1
ATOM 766 C C . LEU A 1 103 ? 6.039 15.133 18.453 1 60.56 103 LEU A C 1
ATOM 768 O O . LEU A 1 103 ? 6.617 16.219 18.562 1 60.56 103 LEU A O 1
ATOM 772 N N . ASN A 1 104 ? 5.605 14.648 19.547 1 51.34 104 ASN A N 1
ATOM 773 C CA . ASN A 1 104 ? 5.785 15.336 20.812 1 51.34 104 ASN A CA 1
ATOM 774 C C . ASN A 1 104 ? 7.262 15.539 21.141 1 51.34 104 ASN A C 1
ATOM 776 O O . ASN A 1 104 ? 7.617 16.438 21.906 1 51.34 104 ASN A O 1
ATOM 780 N N . ASP A 1 105 ? 8.242 14.617 20.844 1 39.84 105 ASP A N 1
ATOM 781 C CA . ASP A 1 105 ? 9.266 15 21.812 1 39.84 105 ASP A CA 1
ATOM 782 C C . ASP A 1 105 ? 9.938 16.312 21.406 1 39.84 105 ASP A C 1
ATOM 784 O O . ASP A 1 105 ? 10.141 16.578 20.219 1 39.84 105 ASP A O 1
ATOM 788 N N . ARG B 1 1 ? 16.438 10.844 16.344 1 38.44 1 ARG B N 1
ATOM 789 C CA . ARG B 1 1 ? 15.195 11.555 16.047 1 38.44 1 ARG B CA 1
ATOM 790 C C . ARG B 1 1 ? 13.992 10.617 16.141 1 38.44 1 ARG B C 1
ATOM 792 O O . ARG B 1 1 ? 13.977 9.555 15.516 1 38.44 1 ARG B O 1
ATOM 799 N N . LEU B 1 2 ? 13.367 10.492 17.219 1 47.22 2 LEU B N 1
ATOM 800 C CA . LEU B 1 2 ? 12.273 9.523 17.344 1 47.22 2 LEU B CA 1
ATOM 801 C C . LEU B 1 2 ? 11.312 9.633 16.172 1 47.22 2 LEU B C 1
ATOM 803 O O . LEU B 1 2 ? 10.797 10.719 15.883 1 47.22 2 LEU B O 1
ATOM 807 N N . GLY B 1 3 ? 11.594 9 15.086 1 63.03 3 GLY B N 1
ATOM 808 C CA . GLY B 1 3 ? 11.039 9.047 13.742 1 63.03 3 GLY B CA 1
ATOM 809 C C . GLY B 1 3 ? 9.523 9.117 13.727 1 63.03 3 GLY B C 1
ATOM 810 O O . GLY B 1 3 ? 8.867 8.742 14.703 1 63.03 3 GLY B O 1
ATOM 811 N N . GLN B 1 4 ? 8.938 10.188 13.258 1 79.81 4 GLN B N 1
ATOM 812 C CA . GLN B 1 4 ? 7.5 10.344 13.047 1 79.81 4 GLN B CA 1
ATOM 813 C C . GLN B 1 4 ? 6.934 9.172 12.25 1 79.81 4 GLN B C 1
ATOM 815 O O . GLN B 1 4 ? 7.527 8.742 11.258 1 79.81 4 GLN B O 1
ATOM 820 N N . ALA B 1 5 ? 6.012 8.531 13.031 1 83.94 5 ALA B N 1
ATOM 821 C CA . ALA B 1 5 ? 5.289 7.48 12.328 1 83.94 5 ALA B CA 1
ATOM 822 C C . ALA B 1 5 ? 3.871 7.926 11.977 1 83.94 5 ALA B C 1
ATOM 824 O O . ALA B 1 5 ? 3.209 8.586 12.781 1 83.94 5 ALA B O 1
ATOM 825 N N . ARG B 1 6 ? 3.523 7.707 10.797 1 88.56 6 ARG B N 1
ATOM 826 C CA . ARG B 1 6 ? 2.164 7.988 10.352 1 88.56 6 ARG B CA 1
ATOM 827 C C . ARG B 1 6 ? 1.345 6.707 10.25 1 88.56 6 ARG B C 1
ATOM 829 O O . ARG B 1 6 ? 1.857 5.668 9.828 1 88.56 6 ARG B O 1
ATOM 836 N N . SER B 1 7 ? 0.002 6.836 10.695 1 91.69 7 SER B N 1
ATOM 837 C CA . SER B 1 7 ? -0.873 5.668 10.641 1 91.69 7 SER B CA 1
ATOM 838 C C . SER B 1 7 ? -2.332 6.078 10.477 1 91.69 7 SER B C 1
ATOM 840 O O . SER B 1 7 ? -2.686 7.238 10.703 1 91.69 7 SER B O 1
ATOM 842 N N . VAL B 1 8 ? -3.123 5.152 9.969 1 94.31 8 VAL B N 1
ATOM 843 C CA . VAL B 1 8 ? -4.57 5.234 10.125 1 94.31 8 VAL B CA 1
ATOM 844 C C . VAL B 1 8 ? -5.035 4.211 11.164 1 94.31 8 VAL B C 1
ATOM 846 O O . VAL B 1 8 ? -4.695 3.029 11.07 1 94.31 8 VAL B O 1
ATOM 849 N N . VAL B 1 9 ? -5.785 4.703 12.156 1 94.38 9 VAL B N 1
ATOM 850 C CA . VAL B 1 9 ? -6.152 3.898 13.32 1 94.38 9 VAL B CA 1
ATOM 851 C C . VAL B 1 9 ? -7.656 3.635 13.312 1 94.38 9 VAL B C 1
ATOM 853 O O . VAL B 1 9 ? -8.461 4.574 13.352 1 94.38 9 VAL B O 1
ATOM 856 N N . PRO B 1 10 ? -8.094 2.377 13.273 1 92.81 10 PRO B N 1
ATOM 857 C CA . PRO B 1 10 ? -9.531 2.1 13.359 1 92.81 10 PRO B CA 1
ATOM 858 C C . PRO B 1 10 ? -10.133 2.496 14.703 1 92.81 10 PRO B C 1
ATOM 860 O O . PRO B 1 10 ? -9.461 2.396 15.734 1 92.81 10 PRO B O 1
ATOM 863 N N . SER B 1 11 ? -11.336 2.898 14.562 1 91.88 11 SER B N 1
ATOM 864 C CA . SER B 1 11 ? -12.031 3.277 15.789 1 91.88 11 SER B CA 1
ATOM 865 C C . SER B 1 11 ? -12.273 2.066 16.672 1 91.88 11 SER B C 1
ATOM 867 O O . SER B 1 11 ? -12.383 2.199 17.906 1 91.88 11 SER B O 1
ATOM 869 N N . ASP B 1 12 ? -12.531 0.996 16.062 1 90.25 12 ASP B N 1
ATOM 870 C CA . ASP B 1 12 ? -12.688 -0.254 16.797 1 90.25 12 ASP B CA 1
ATOM 871 C C . ASP B 1 12 ? -11.336 -0.911 17.078 1 90.25 12 ASP B C 1
ATOM 873 O O . ASP B 1 12 ? -10.656 -1.352 16.141 1 90.25 12 ASP B O 1
ATOM 877 N N . SER B 1 13 ? -10.969 -1.027 18.297 1 88.75 13 SER B N 1
ATOM 878 C CA . SER B 1 13 ? -9.641 -1.454 18.703 1 88.75 13 SER B CA 1
ATOM 879 C C . SER B 1 13 ? -9.406 -2.926 18.375 1 88.75 13 SER B C 1
ATOM 881 O O . SER B 1 13 ? -8.273 -3.412 18.453 1 88.75 13 SER B O 1
ATOM 883 N N . VAL B 1 14 ? -10.492 -3.666 18.094 1 85.94 14 VAL B N 1
ATOM 884 C CA . VAL B 1 14 ? -10.328 -5.074 17.766 1 85.94 14 VAL B CA 1
ATOM 885 C C . VAL B 1 14 ? -9.547 -5.203 16.453 1 85.94 14 VAL B C 1
ATOM 887 O O . VAL B 1 14 ? -8.984 -6.262 16.156 1 85.94 14 VAL B O 1
ATOM 890 N N . PHE B 1 15 ? -9.492 -4.09 15.648 1 85.88 15 PHE B N 1
ATOM 891 C CA . PHE B 1 15 ? -8.773 -4.102 14.375 1 85.88 15 PHE B CA 1
ATOM 892 C C . PHE B 1 15 ? -7.41 -3.438 14.516 1 85.88 15 PHE B C 1
ATOM 894 O O . PHE B 1 15 ? -7.25 -2.492 15.289 1 85.88 15 PHE B O 1
ATOM 901 N N . PRO B 1 16 ? -6.512 -3.92 13.773 1 84.12 16 PRO B N 1
ATOM 902 C CA . PRO B 1 16 ? -5.156 -3.369 13.883 1 84.12 16 PRO B CA 1
ATOM 903 C C . PRO B 1 16 ? -5.02 -2.004 13.211 1 84.12 16 PRO B C 1
ATOM 905 O O . PRO B 1 16 ? -5.715 -1.721 12.234 1 84.12 16 PRO B O 1
ATOM 908 N N . GLU B 1 17 ? -4.082 -1.172 13.695 1 88.69 17 GLU B N 1
ATOM 909 C CA . GLU B 1 17 ? -3.664 0.061 13.031 1 88.69 17 GLU B CA 1
ATOM 910 C C . GLU B 1 17 ? -2.986 -0.232 11.695 1 88.69 17 GLU B C 1
ATOM 912 O O . GLU B 1 17 ? -2.412 -1.307 11.508 1 88.69 17 GLU B O 1
ATOM 917 N N . VAL B 1 18 ? -3.123 0.776 10.781 1 87.06 18 VAL B N 1
ATOM 918 C CA . VAL B 1 18 ? -2.428 0.695 9.5 1 87.06 18 VAL B CA 1
ATOM 919 C C . VAL B 1 18 ? -1.294 1.718 9.461 1 87.06 18 VAL B C 1
ATOM 921 O O . VAL B 1 18 ? -1.54 2.924 9.375 1 87.06 18 VAL B O 1
ATOM 924 N N . GLU B 1 19 ? -0.069 1.253 9.43 1 82.81 19 GLU B N 1
ATOM 925 C CA . GLU B 1 19 ? 1.105 2.117 9.359 1 82.81 19 GLU B CA 1
ATOM 926 C C . GLU B 1 19 ? 1.335 2.631 7.941 1 82.81 19 GLU B C 1
ATOM 928 O O . GLU B 1 19 ? 1.206 1.876 6.977 1 82.81 19 GLU B O 1
ATOM 933 N N . LEU B 1 20 ? 1.643 3.99 7.879 1 86.06 20 LEU B N 1
ATOM 934 C CA . LEU B 1 20 ? 1.95 4.625 6.605 1 86.06 20 LEU B CA 1
ATOM 935 C C . LEU B 1 20 ? 3.451 4.863 6.461 1 86.06 20 LEU B C 1
ATOM 937 O O . LEU B 1 20 ? 3.918 6 6.57 1 86.06 20 LEU B O 1
ATOM 941 N N . ALA B 1 21 ? 4.289 3.859 6.32 1 73.25 21 ALA B N 1
ATOM 942 C CA . ALA B 1 21 ? 5.742 3.996 6.297 1 73.25 21 ALA B CA 1
ATOM 943 C C . ALA B 1 21 ? 6.223 4.504 4.941 1 73.25 21 ALA B C 1
ATOM 945 O O . ALA B 1 21 ? 5.66 4.152 3.902 1 73.25 21 ALA B O 1
ATOM 946 N N . GLU B 1 22 ? 7.191 5.41 4.91 1 67.56 22 GLU B N 1
ATOM 947 C CA . GLU B 1 22 ? 7.684 6.098 3.721 1 67.56 22 GLU B CA 1
ATOM 948 C C . GLU B 1 22 ? 8.555 5.176 2.875 1 67.56 22 GLU B C 1
ATOM 950 O O . GLU B 1 22 ? 8.516 5.23 1.644 1 67.56 22 GLU B O 1
ATOM 955 N N . ASP B 1 23 ? 9.312 4.445 3.514 1 70 23 ASP B N 1
ATOM 956 C CA . ASP B 1 23 ? 10.273 3.697 2.713 1 70 23 ASP B CA 1
ATOM 957 C C . ASP B 1 23 ? 9.688 2.363 2.254 1 70 23 ASP B C 1
ATOM 959 O O . ASP B 1 23 ? 10.219 1.724 1.347 1 70 23 ASP B O 1
ATOM 963 N N . ASP B 1 24 ? 8.484 2.092 2.746 1 76.81 24 ASP B N 1
ATOM 964 C CA . ASP B 1 24 ? 7.867 0.811 2.418 1 76.81 24 ASP B CA 1
ATOM 965 C C . ASP B 1 24 ? 6.676 1.001 1.483 1 76.81 24 ASP B C 1
ATOM 967 O O . ASP B 1 24 ? 5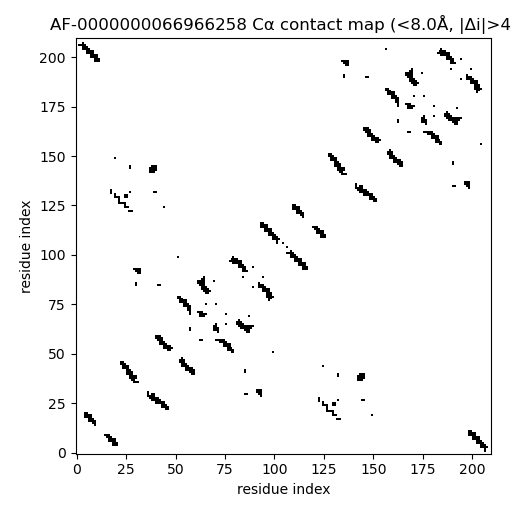.887 1.934 1.655 1 76.81 24 ASP B O 1
ATOM 971 N N . ALA B 1 25 ? 6.738 0.24 0.401 1 85.25 25 ALA B N 1
ATOM 972 C CA . ALA B 1 25 ? 5.566 0.182 -0.471 1 85.25 25 ALA B CA 1
ATOM 973 C C . ALA B 1 25 ? 4.816 -1.136 -0.298 1 85.25 25 ALA B C 1
ATOM 975 O O . ALA B 1 25 ? 5.355 -2.207 -0.588 1 85.25 25 ALA B O 1
ATOM 976 N N . VAL B 1 26 ? 3.646 -1.024 0.25 1 86.31 26 VAL B N 1
ATOM 977 C CA . VAL B 1 26 ? 2.773 -2.193 0.297 1 86.31 26 VAL B CA 1
ATOM 978 C C . VAL B 1 26 ? 2.18 -2.449 -1.086 1 86.31 26 VAL B C 1
ATOM 980 O O . VAL B 1 26 ? 1.656 -1.531 -1.724 1 86.31 26 VAL B O 1
ATOM 983 N N . VAL B 1 27 ? 2.312 -3.678 -1.549 1 89 27 VAL B N 1
ATOM 984 C CA . VAL B 1 27 ? 1.786 -4.047 -2.859 1 89 27 VAL B CA 1
ATOM 985 C C . VAL B 1 27 ? 0.403 -4.676 -2.701 1 89 27 VAL B C 1
ATOM 987 O O . VAL B 1 27 ? 0.257 -5.719 -2.061 1 89 27 VAL B O 1
ATOM 990 N N . CYS B 1 28 ? -0.588 -4.059 -3.254 1 86.88 28 CYS B N 1
ATOM 991 C CA . CYS B 1 28 ? -1.959 -4.555 -3.279 1 86.88 28 CYS B CA 1
ATOM 992 C C . CYS B 1 28 ? -2.438 -4.758 -4.711 1 86.88 28 CYS B C 1
ATOM 994 O O . CYS B 1 28 ? -2.316 -3.859 -5.547 1 86.88 28 CYS B O 1
ATOM 996 N N . SER B 1 29 ? -2.926 -5.906 -5.008 1 84.06 29 SER B N 1
ATOM 997 C CA . SER B 1 29 ? -3.439 -6.223 -6.34 1 84.06 29 SER B CA 1
ATOM 998 C C . SER B 1 29 ? -4.297 -7.48 -6.312 1 84.06 29 SER B C 1
ATOM 1000 O O . SER B 1 29 ? -4.457 -8.109 -5.266 1 84.06 29 SER B O 1
ATOM 1002 N N . ARG B 1 30 ? -4.766 -7.684 -7.445 1 81.44 30 ARG B N 1
ATOM 1003 C CA . ARG B 1 30 ? -5.316 -9.016 -7.66 1 81.44 30 ARG B CA 1
ATOM 1004 C C . ARG B 1 30 ? -4.207 -10.062 -7.734 1 81.44 30 ARG B C 1
ATOM 1006 O O . ARG B 1 30 ? -3.137 -9.797 -8.289 1 81.44 30 ARG B O 1
ATOM 1013 N N . VAL B 1 31 ? -4.5 -11.219 -7.207 1 85.19 31 VAL B N 1
ATOM 1014 C CA . VAL B 1 31 ? -3.447 -12.234 -7.195 1 85.19 31 VAL B CA 1
ATOM 1015 C C . VAL B 1 31 ? -3.77 -13.32 -8.219 1 85.19 31 VAL B C 1
ATOM 1017 O O . VAL B 1 31 ? -2.889 -14.094 -8.609 1 85.19 31 VAL B O 1
ATOM 1020 N N . THR B 1 32 ? -5.129 -13.328 -8.484 1 85.75 32 THR B N 1
ATOM 1021 C CA . THR B 1 32 ? -5.547 -14.328 -9.469 1 85.75 32 THR B CA 1
ATOM 1022 C C . THR B 1 32 ? -6.105 -13.648 -10.711 1 85.75 32 THR B C 1
ATOM 1024 O O . THR B 1 32 ? -6.676 -12.562 -10.633 1 85.75 32 THR B O 1
ATOM 1027 N N . PRO B 1 33 ? -5.879 -14.219 -11.844 1 81.12 33 PRO B N 1
ATOM 1028 C CA . PRO B 1 33 ? -6.363 -13.633 -13.094 1 81.12 33 PRO B CA 1
ATOM 1029 C C . PRO B 1 33 ? -7.887 -13.625 -13.195 1 81.12 33 PRO B C 1
ATOM 1031 O O . PRO B 1 33 ? -8.461 -12.812 -13.922 1 81.12 33 PRO B O 1
ATOM 1034 N N . ASP B 1 34 ? -8.523 -14.422 -12.414 1 75.75 34 ASP B N 1
ATOM 1035 C CA . ASP B 1 34 ? -9.969 -14.492 -12.586 1 75.75 34 ASP B CA 1
ATOM 1036 C C . ASP B 1 34 ? -10.656 -13.242 -12.055 1 75.75 34 ASP B C 1
ATOM 1038 O O . ASP B 1 34 ? -10.188 -12.633 -11.086 1 75.75 34 ASP B O 1
ATOM 1042 N N . GLY B 1 35 ? -11.266 -12.445 -12.953 1 64.5 35 GLY B N 1
ATOM 1043 C CA . GLY B 1 35 ? -11.875 -11.125 -12.945 1 64.5 35 GLY B CA 1
ATOM 1044 C C . GLY B 1 35 ? -12.492 -10.766 -11.602 1 64.5 35 GLY B C 1
ATOM 1045 O O . GLY B 1 35 ? -12.758 -9.594 -11.328 1 64.5 35 GLY B O 1
ATOM 1046 N N . GLY B 1 36 ? -12.758 -11.805 -10.789 1 60.88 36 GLY B N 1
ATOM 1047 C CA . GLY B 1 36 ? -13.609 -11.391 -9.688 1 60.88 36 GLY B CA 1
ATOM 1048 C C . GLY B 1 36 ? -12.883 -11.367 -8.352 1 60.88 36 GLY B C 1
ATOM 1049 O O . GLY B 1 36 ? -13.508 -11.18 -7.305 1 60.88 36 GLY B O 1
ATOM 1050 N N . GLY B 1 37 ? -11.57 -11.195 -8.516 1 64.12 37 GLY B N 1
ATOM 1051 C CA . GLY B 1 37 ? -10.953 -11.367 -7.219 1 64.12 37 GLY B CA 1
ATOM 1052 C C . GLY B 1 37 ? -10.633 -10.055 -6.527 1 64.12 37 GLY B C 1
ATOM 1053 O O . GLY B 1 37 ? -10.617 -9 -7.164 1 64.12 37 GLY B O 1
ATOM 1054 N N . GLU B 1 38 ? -10.711 -10.047 -5.293 1 66.75 38 GLU B N 1
ATOM 1055 C CA . GLU B 1 38 ? -10.43 -8.891 -4.453 1 66.75 38 GLU B CA 1
ATOM 1056 C C . GLU B 1 38 ? -8.961 -8.477 -4.555 1 66.75 38 GLU B C 1
ATOM 1058 O O . GLU B 1 38 ? -8.094 -9.312 -4.812 1 66.75 38 GLU B O 1
ATOM 1063 N N . VAL B 1 39 ? -8.75 -7.109 -4.586 1 75.38 39 VAL B N 1
ATOM 1064 C CA . VAL B 1 39 ? -7.398 -6.578 -4.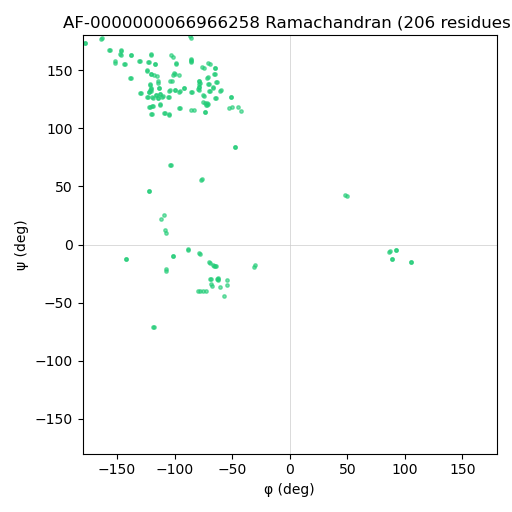445 1 75.38 39 VAL B CA 1
ATOM 1065 C C . VAL B 1 39 ? -6.918 -6.758 -3.008 1 75.38 39 VAL B C 1
ATOM 1067 O O . VAL B 1 39 ? -7.598 -6.348 -2.064 1 75.38 39 VAL B O 1
ATOM 1070 N N . VAL B 1 40 ? -5.812 -7.473 -2.873 1 80.12 40 VAL B N 1
ATOM 1071 C CA . VAL B 1 40 ? -5.324 -7.789 -1.533 1 80.12 40 VAL B CA 1
ATOM 1072 C C . VAL B 1 40 ? -3.889 -7.297 -1.376 1 80.12 40 VAL B C 1
ATOM 1074 O O . VAL B 1 40 ? -3.154 -7.184 -2.359 1 80.12 40 VAL B O 1
ATOM 1077 N N . ALA B 1 41 ? -3.588 -6.965 -0.14 1 85 41 ALA B N 1
ATOM 1078 C CA . ALA B 1 41 ? -2.189 -6.703 0.192 1 85 41 ALA B CA 1
ATOM 1079 C C . ALA B 1 41 ? -1.421 -8.008 0.392 1 85 41 ALA B C 1
ATOM 1081 O O . ALA B 1 41 ? -1.856 -8.883 1.142 1 85 41 ALA B O 1
ATOM 1082 N N . TRP B 1 42 ? -0.182 -8.117 -0.232 1 89.69 42 TRP B N 1
ATOM 1083 C CA . TRP B 1 42 ? 0.43 -9.438 -0.129 1 89.69 42 TRP B CA 1
ATOM 1084 C C . TRP B 1 42 ? 1.939 -9.328 0.054 1 89.69 42 TRP B C 1
ATOM 1086 O O . TRP B 1 42 ? 2.594 -10.281 0.48 1 89.69 42 TRP B O 1
ATOM 1096 N N . CYS B 1 43 ? 2.484 -8.148 -0.156 1 91 43 CYS B N 1
ATOM 1097 C CA . CYS B 1 43 ? 3.893 -7.98 0.188 1 91 43 CYS B CA 1
ATOM 1098 C C . CYS B 1 43 ? 4.219 -6.516 0.44 1 91 43 CYS B C 1
ATOM 1100 O O . CYS B 1 43 ? 3.4 -5.637 0.172 1 91 43 CYS B O 1
ATOM 1102 N N . LYS B 1 44 ? 5.398 -6.391 1.004 1 89.94 44 LYS B N 1
ATOM 1103 C CA . LYS B 1 44 ? 6.012 -5.082 1.215 1 89.94 44 LYS B CA 1
ATOM 1104 C C . LYS B 1 44 ? 7.375 -4.996 0.534 1 89.94 44 LYS B C 1
ATOM 1106 O O . LYS B 1 44 ? 8.195 -5.91 0.659 1 89.94 44 LYS B O 1
ATO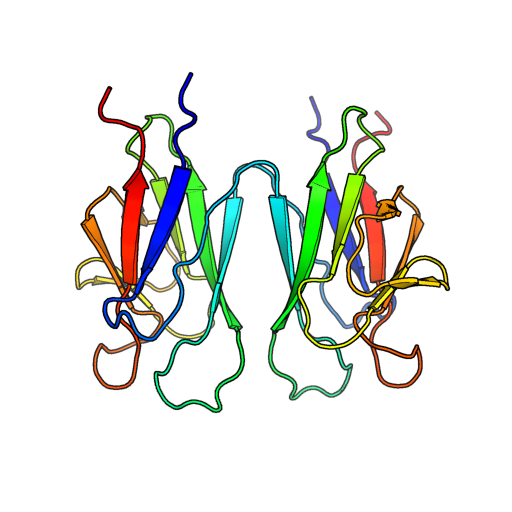M 1111 N N . ILE B 1 45 ? 7.551 -3.951 -0.189 1 91.75 45 ILE B N 1
ATOM 1112 C CA . ILE B 1 45 ? 8.844 -3.729 -0.824 1 91.75 45 ILE B CA 1
ATOM 1113 C C . ILE B 1 45 ? 9.484 -2.463 -0.26 1 91.75 45 ILE B C 1
ATOM 1115 O O . ILE B 1 45 ? 8.852 -1.405 -0.219 1 91.75 45 ILE B O 1
ATOM 1119 N N . ARG B 1 46 ? 10.695 -2.65 0.145 1 89.25 46 ARG B N 1
ATOM 1120 C CA . ARG B 1 46 ? 11.469 -1.544 0.7 1 89.25 46 ARG B CA 1
ATOM 1121 C C . ARG B 1 46 ? 12.648 -1.19 -0.203 1 89.25 46 ARG B C 1
ATOM 1123 O O . ARG B 1 46 ? 13.398 -2.072 -0.628 1 89.25 46 ARG B O 1
ATOM 1130 N N . ARG B 1 47 ? 12.766 0.077 -0.387 1 85.81 47 ARG B N 1
ATOM 1131 C CA . ARG B 1 47 ? 13.914 0.526 -1.164 1 85.81 47 ARG B CA 1
ATOM 1132 C C . ARG B 1 47 ? 15.219 0.245 -0.424 1 85.81 47 ARG B C 1
ATOM 1134 O O . ARG B 1 47 ? 15.305 0.453 0.789 1 85.81 47 ARG B O 1
ATOM 1141 N N . GLY B 1 48 ? 16.125 -0.267 -1.22 1 82.75 48 GLY B N 1
ATOM 1142 C CA . GLY B 1 48 ? 17.438 -0.524 -0.659 1 82.75 48 GLY B CA 1
ATOM 1143 C C . GLY B 1 48 ? 18.359 0.677 -0.729 1 82.75 48 GLY B C 1
ATOM 1144 O O . GLY B 1 48 ? 17.922 1.779 -1.073 1 82.75 48 GLY B O 1
ATOM 1145 N N . GLY B 1 49 ? 19.484 0.447 -0.23 1 78.94 49 GLY B N 1
ATOM 1146 C CA . GLY B 1 49 ? 20.5 1.479 -0.195 1 78.94 49 GLY B CA 1
ATOM 1147 C C . GLY B 1 49 ? 20.953 1.929 -1.575 1 78.94 49 GLY B C 1
ATOM 1148 O O . GLY B 1 49 ? 21.391 3.066 -1.752 1 78.94 49 GLY B O 1
ATOM 1149 N N . ASP B 1 50 ? 20.891 1.06 -2.449 1 82.62 50 ASP B N 1
ATOM 1150 C CA . ASP B 1 50 ? 21.266 1.368 -3.828 1 82.62 50 ASP B CA 1
ATOM 1151 C C . ASP B 1 50 ? 20.016 1.578 -4.691 1 82.62 50 ASP B C 1
ATOM 1153 O O . ASP B 1 50 ? 18.938 1.085 -4.363 1 82.62 50 ASP B O 1
ATOM 1157 N N . VAL B 1 51 ? 20.25 2.229 -5.824 1 80.44 51 VAL B N 1
ATOM 1158 C CA . VAL B 1 51 ? 19.172 2.611 -6.73 1 80.44 51 VAL B CA 1
ATOM 1159 C C . VAL B 1 51 ? 18.469 1.36 -7.262 1 80.44 51 VAL B C 1
ATOM 1161 O O . VAL B 1 51 ? 17.266 1.374 -7.512 1 80.44 51 VAL B O 1
ATOM 1164 N N . SER B 1 52 ? 19.172 0.252 -7.371 1 85.69 52 SER B N 1
ATOM 1165 C CA . SER B 1 52 ? 18.609 -0.918 -8.031 1 85.69 52 SER B CA 1
ATOM 1166 C C . SER B 1 52 ? 18.266 -2.01 -7.02 1 85.69 52 SER B C 1
ATOM 1168 O O . SER B 1 52 ? 17.891 -3.119 -7.398 1 85.69 52 SER B O 1
ATOM 1170 N N . ALA B 1 53 ? 18.359 -1.593 -5.805 1 87.5 53 ALA B N 1
ATOM 1171 C CA . ALA B 1 53 ? 18.156 -2.633 -4.801 1 87.5 53 ALA B CA 1
ATOM 1172 C C . ALA B 1 53 ? 16.891 -2.375 -3.99 1 87.5 53 ALA B C 1
ATOM 1174 O O . ALA B 1 53 ? 16.562 -1.227 -3.686 1 87.5 53 ALA B O 1
ATOM 1175 N N . ALA B 1 54 ? 16.266 -3.441 -3.754 1 93.31 54 ALA B N 1
ATOM 1176 C CA . ALA B 1 54 ? 15.125 -3.412 -2.852 1 93.31 54 ALA B CA 1
ATOM 1177 C C . ALA B 1 54 ? 15 -4.719 -2.074 1 93.31 54 ALA B C 1
ATOM 1179 O O . ALA B 1 54 ? 15.672 -5.703 -2.395 1 93.31 54 ALA B O 1
ATOM 1180 N N . THR B 1 55 ? 14.211 -4.633 -1.033 1 94.56 55 THR B N 1
ATOM 1181 C CA . THR B 1 55 ? 13.875 -5.84 -0.286 1 94.56 55 THR B CA 1
ATOM 1182 C C . THR B 1 55 ? 12.367 -6.066 -0.278 1 94.56 55 THR B C 1
ATOM 1184 O O . THR B 1 55 ? 11.594 -5.109 -0.303 1 94.56 55 THR B O 1
ATOM 1187 N N . ILE B 1 56 ? 12.031 -7.348 -0.272 1 94.81 56 ILE B N 1
ATOM 1188 C CA . ILE B 1 56 ? 10.617 -7.715 -0.257 1 94.81 56 ILE B CA 1
ATOM 1189 C C . ILE B 1 56 ? 10.32 -8.57 0.971 1 94.81 56 ILE B C 1
ATOM 1191 O O . ILE B 1 56 ? 11.117 -9.438 1.339 1 94.81 56 ILE B O 1
ATOM 1195 N N . TRP B 1 57 ? 9.172 -8.234 1.565 1 92.88 57 TRP B N 1
ATOM 1196 C CA . TRP B 1 57 ? 8.641 -8.992 2.695 1 92.88 57 TRP B CA 1
ATOM 1197 C C . TRP B 1 57 ? 7.254 -9.539 2.381 1 92.88 57 TRP B C 1
ATOM 1199 O O . TRP B 1 57 ? 6.406 -8.828 1.839 1 92.88 57 TRP B O 1
ATOM 1209 N N . ASN B 1 58 ? 7.102 -10.789 2.689 1 93.12 58 ASN B N 1
ATOM 1210 C CA . ASN B 1 58 ? 5.773 -11.383 2.586 1 93.12 58 ASN B CA 1
ATOM 1211 C C . ASN B 1 58 ? 4.855 -10.891 3.703 1 93.12 58 ASN B C 1
ATOM 1213 O O . ASN B 1 58 ? 5.16 -11.062 4.883 1 93.12 58 ASN B O 1
ATOM 1217 N N . LEU B 1 59 ? 3.832 -10.297 3.307 1 85.44 59 LEU B N 1
ATOM 1218 C CA . LEU B 1 59 ? 2.875 -9.797 4.285 1 85.44 59 LEU B CA 1
ATOM 1219 C C . LEU B 1 59 ? 1.673 -10.727 4.398 1 85.44 59 LEU B C 1
ATOM 1221 O O . LEU B 1 59 ? 0.825 -10.555 5.277 1 85.44 59 LEU B O 1
ATOM 1225 N N . SER B 1 60 ? 1.583 -11.656 3.508 1 82.38 60 SER B N 1
ATOM 1226 C CA . SER B 1 60 ? 0.42 -12.531 3.469 1 82.38 60 SER B CA 1
ATOM 1227 C C . SER B 1 60 ? 0.593 -13.719 4.41 1 82.38 60 SER B C 1
ATOM 1229 O O . SER B 1 60 ? 1.716 -14.062 4.789 1 82.38 60 SER B O 1
ATOM 1231 N N . LEU B 1 61 ? -0.496 -14.273 4.781 1 77.62 61 LEU B N 1
ATOM 1232 C CA . LEU B 1 61 ? -0.453 -15.508 5.555 1 77.62 61 LEU B CA 1
ATOM 1233 C C . LEU B 1 61 ? 0.058 -16.672 4.703 1 77.62 61 LEU B C 1
ATOM 1235 O O . LEU B 1 61 ? 0.692 -17.594 5.219 1 77.62 61 LEU B O 1
ATOM 1239 N N . ASP B 1 62 ? -0.256 -16.516 3.414 1 85.44 62 ASP B N 1
ATOM 1240 C CA . ASP B 1 62 ? 0.23 -17.531 2.486 1 85.44 62 ASP B CA 1
ATOM 1241 C C . ASP B 1 62 ? 1.649 -17.219 2.02 1 85.44 62 ASP B C 1
ATOM 1243 O O . ASP B 1 62 ? 2.082 -16.062 2.072 1 85.44 62 ASP B O 1
ATOM 1247 N N . ALA B 1 63 ? 2.312 -18.234 1.556 1 92.12 63 ALA B N 1
ATOM 1248 C CA . ALA B 1 63 ? 3.648 -18.016 1.003 1 92.12 63 ALA B CA 1
ATOM 1249 C C . ALA B 1 63 ? 3.582 -17.25 -0.31 1 92.12 63 ALA B C 1
ATOM 1251 O O . ALA B 1 63 ? 2.549 -17.234 -0.982 1 92.12 63 ALA B O 1
ATOM 1252 N N . ILE B 1 64 ? 4.656 -16.578 -0.628 1 96.38 64 ILE B N 1
ATOM 1253 C CA . ILE B 1 64 ? 4.871 -16.031 -1.963 1 96.38 64 ILE B CA 1
ATOM 1254 C C . ILE B 1 64 ? 6.145 -16.609 -2.564 1 96.38 64 ILE B C 1
ATOM 1256 O O . ILE B 1 64 ? 6.953 -17.219 -1.855 1 96.38 64 ILE B O 1
ATOM 1260 N N . ILE B 1 65 ? 6.289 -16.484 -3.822 1 97.19 65 ILE B N 1
ATOM 1261 C CA . ILE B 1 65 ? 7.469 -16.984 -4.52 1 97.19 65 ILE B CA 1
ATOM 1262 C C . ILE B 1 65 ? 8.258 -15.812 -5.098 1 97.19 65 ILE B C 1
ATOM 1264 O O . ILE B 1 65 ? 7.695 -14.93 -5.746 1 97.19 65 ILE B O 1
ATOM 1268 N N . VAL B 1 66 ? 9.531 -15.773 -4.762 1 97.81 66 VAL B N 1
ATOM 1269 C CA . VAL B 1 66 ? 10.445 -14.789 -5.316 1 97.81 66 VAL B CA 1
ATOM 1270 C C . VAL B 1 66 ? 11.609 -15.492 -6.02 1 97.81 66 VAL B C 1
ATOM 1272 O O . VAL B 1 66 ? 12.375 -16.219 -5.387 1 97.81 66 VAL B O 1
ATOM 1275 N N . ASP B 1 67 ? 11.633 -15.188 -7.281 1 97.5 67 ASP B N 1
ATOM 1276 C CA . ASP B 1 67 ? 12.656 -15.812 -8.109 1 97.5 67 ASP B CA 1
ATOM 1277 C C . ASP B 1 67 ? 12.711 -17.312 -7.867 1 97.5 67 ASP B C 1
ATOM 1279 O O . ASP B 1 67 ? 13.797 -17.891 -7.711 1 97.5 67 ASP B O 1
ATOM 1283 N N . GLY B 1 68 ? 11.617 -17.859 -7.781 1 96.5 68 GLY B N 1
ATOM 1284 C CA . GLY B 1 68 ? 11.492 -19.312 -7.691 1 96.5 68 GLY B CA 1
ATOM 1285 C C . GLY B 1 68 ? 11.594 -19.828 -6.273 1 96.5 68 GLY B C 1
ATOM 1286 O O . GLY B 1 68 ? 11.312 -21 -6.016 1 96.5 68 GLY B O 1
ATOM 1287 N N . ARG B 1 69 ? 11.898 -18.969 -5.332 1 95.88 69 ARG B N 1
ATOM 1288 C CA . ARG B 1 69 ? 12.023 -19.391 -3.941 1 95.88 69 ARG B CA 1
ATOM 1289 C C . ARG B 1 69 ? 10.758 -19.062 -3.154 1 95.88 69 ARG B C 1
ATOM 1291 O O . ARG B 1 69 ? 10.25 -17.938 -3.232 1 95.88 69 ARG B O 1
ATOM 1298 N N . VAL B 1 70 ? 10.297 -20.016 -2.412 1 95.38 70 VAL B N 1
ATOM 1299 C CA . VAL B 1 70 ? 9.164 -19.797 -1.517 1 95.38 70 VAL B CA 1
ATOM 1300 C C . VAL B 1 70 ? 9.617 -19 -0.303 1 95.38 70 VAL B C 1
ATOM 1302 O O . VAL B 1 70 ? 10.602 -19.344 0.354 1 95.38 70 VAL B O 1
ATOM 1305 N N . ILE B 1 71 ? 8.945 -17.859 -0.131 1 94 71 ILE B N 1
ATOM 1306 C CA . ILE B 1 71 ? 9.281 -16.953 0.958 1 94 71 ILE B CA 1
ATOM 1307 C C . ILE B 1 71 ? 8.141 -16.906 1.969 1 94 71 ILE B C 1
ATOM 1309 O O . ILE B 1 71 ? 6.984 -16.688 1.601 1 94 71 ILE B O 1
ATOM 1313 N N . GLN B 1 72 ? 8.438 -17.094 3.244 1 88.75 72 GLN B N 1
ATOM 1314 C CA . GLN B 1 72 ? 7.426 -17.047 4.289 1 88.75 72 GLN B CA 1
ATOM 1315 C C . GLN B 1 72 ? 7.711 -15.914 5.281 1 88.75 72 GLN B C 1
ATOM 1317 O O . GLN B 1 72 ? 7.035 -14.883 5.27 1 88.75 72 GLN B O 1
ATOM 1322 N N . GLN B 1 73 ? 8.719 -15.969 6.145 1 84.5 73 GLN B N 1
ATOM 1323 C CA . GLN B 1 73 ? 8.969 -15 7.211 1 84.5 73 GLN B CA 1
ATOM 1324 C C . GLN B 1 73 ? 10.359 -14.383 7.074 1 84.5 73 GLN B C 1
ATO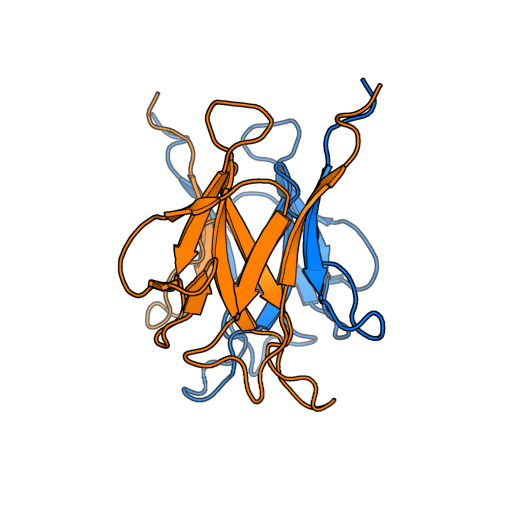M 1326 O O . GLN B 1 73 ? 11.156 -14.43 8.008 1 84.5 73 GLN B O 1
ATOM 1331 N N . GLU B 1 74 ? 10.742 -13.977 5.895 1 89.25 74 GLU B N 1
ATOM 1332 C CA . GLU B 1 74 ? 12.055 -13.383 5.699 1 89.25 74 GLU B CA 1
ATOM 1333 C C . GLU B 1 74 ? 12.008 -12.258 4.672 1 89.25 74 GLU B C 1
ATOM 1335 O O . GLU B 1 74 ? 11.156 -12.258 3.783 1 89.25 74 GLU B O 1
ATOM 1340 N N . ALA B 1 75 ? 13.016 -11.375 4.848 1 92.94 75 ALA B N 1
ATOM 1341 C CA . ALA B 1 75 ? 13.266 -10.367 3.826 1 92.94 75 ALA B CA 1
ATOM 1342 C C . ALA B 1 75 ? 14.164 -10.914 2.723 1 92.94 75 ALA B C 1
ATOM 1344 O O . ALA B 1 75 ? 15.18 -11.555 3.004 1 92.94 75 ALA B O 1
ATOM 1345 N N . VAL B 1 76 ? 13.734 -10.703 1.522 1 95.94 76 VAL B N 1
ATOM 1346 C CA . VAL B 1 76 ? 14.508 -11.172 0.379 1 95.94 76 VAL B CA 1
ATOM 1347 C C . VAL B 1 76 ? 14.891 -9.992 -0.509 1 95.94 76 VAL B C 1
ATOM 1349 O O . VAL B 1 76 ? 14.062 -9.125 -0.793 1 95.94 76 VAL B O 1
ATOM 1352 N N . ASP B 1 77 ? 16.203 -9.969 -0.926 1 95.81 77 ASP B N 1
ATOM 1353 C CA . ASP B 1 77 ? 16.641 -8.938 -1.862 1 95.81 77 ASP B CA 1
ATOM 1354 C C . ASP B 1 77 ? 16.047 -9.164 -3.248 1 95.81 77 ASP B C 1
ATOM 1356 O O . ASP B 1 77 ? 15.984 -10.297 -3.729 1 95.81 77 ASP B O 1
ATOM 1360 N N . ILE B 1 78 ? 15.641 -8.047 -3.805 1 96.31 78 ILE B N 1
ATOM 1361 C CA . ILE B 1 78 ? 15.164 -8.133 -5.18 1 96.31 78 ILE B CA 1
ATOM 1362 C C . ILE B 1 78 ? 15.836 -7.059 -6.031 1 96.31 78 ILE B C 1
ATOM 1364 O O . ILE B 1 78 ? 16.406 -6.102 -5.5 1 96.31 78 ILE B O 1
ATOM 1368 N N . LYS B 1 79 ? 15.867 -7.27 -7.289 1 94.31 79 LYS B N 1
ATOM 1369 C CA . LYS B 1 79 ? 16.406 -6.371 -8.305 1 94.31 79 LYS B CA 1
ATOM 1370 C C . LYS B 1 79 ? 15.5 -6.309 -9.531 1 94.31 79 LYS B C 1
ATOM 1372 O O . LYS B 1 79 ? 14.594 -7.129 -9.68 1 94.31 79 LYS B O 1
ATOM 1377 N N . PRO B 1 80 ? 15.773 -5.242 -10.312 1 94.38 80 PRO B N 1
ATOM 1378 C CA . PRO B 1 80 ? 14.969 -5.23 -11.539 1 94.38 80 PRO B CA 1
ATOM 1379 C C . PRO B 1 80 ? 15.023 -6.559 -12.297 1 9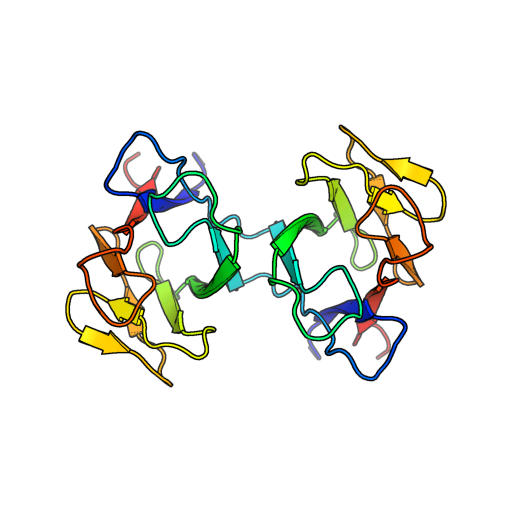4.38 80 PRO B C 1
ATOM 1381 O O . PRO B 1 80 ? 16.109 -7.074 -12.57 1 94.38 80 PRO B O 1
ATOM 1384 N N . GLY B 1 81 ? 13.867 -7.156 -12.625 1 96.19 81 GLY B N 1
ATOM 1385 C CA . GLY B 1 81 ? 13.789 -8.445 -13.289 1 96.19 81 GLY B CA 1
ATOM 1386 C C . GLY B 1 81 ? 13.375 -9.57 -12.359 1 96.19 81 GLY B C 1
ATOM 1387 O O . GLY B 1 81 ? 13 -10.656 -12.82 1 96.19 81 GLY B O 1
ATOM 1388 N N . SER B 1 82 ? 13.438 -9.336 -11.031 1 96.75 82 SER B N 1
ATOM 1389 C CA . SER B 1 82 ? 13.008 -10.367 -10.094 1 96.75 82 SER B CA 1
ATOM 1390 C C . SER B 1 82 ? 11.539 -10.727 -10.312 1 96.75 82 SER B C 1
ATOM 1392 O O . SER B 1 82 ? 10.688 -9.852 -10.422 1 96.75 82 SER B O 1
ATOM 1394 N N . GLU B 1 83 ? 11.266 -12.039 -10.367 1 97.75 83 GLU B N 1
ATOM 1395 C CA . GLU B 1 83 ? 9.914 -12.555 -10.539 1 97.75 83 GLU B CA 1
ATOM 1396 C C . GLU B 1 83 ? 9.25 -12.82 -9.195 1 97.75 83 GLU B C 1
ATOM 1398 O O . GLU B 1 83 ? 9.852 -13.414 -8.305 1 97.75 83 GLU B O 1
ATOM 1403 N N . ILE B 1 84 ? 8 -12.375 -9.094 1 97.38 84 ILE B N 1
ATOM 1404 C CA . ILE B 1 84 ? 7.254 -12.477 -7.84 1 97.38 84 ILE B CA 1
ATOM 1405 C C . ILE B 1 84 ? 5.895 -13.117 -8.102 1 97.38 84 ILE B C 1
ATOM 1407 O O . ILE B 1 84 ? 5.152 -12.68 -8.984 1 97.38 84 ILE B O 1
ATOM 1411 N N . VAL B 1 85 ? 5.535 -14.094 -7.352 1 96.19 85 VAL B N 1
ATOM 1412 C CA . VAL B 1 85 ? 4.215 -14.711 -7.398 1 96.19 85 VAL B CA 1
ATOM 1413 C C . VAL B 1 85 ? 3.521 -14.555 -6.047 1 96.19 85 VAL B C 1
ATOM 1415 O O . VAL B 1 85 ? 4.031 -15.023 -5.023 1 96.19 85 VAL B O 1
ATOM 1418 N N . PRO B 1 86 ? 2.402 -13.891 -6.059 1 93.56 86 PRO B N 1
ATOM 1419 C CA . PRO B 1 86 ? 1.679 -13.695 -4.801 1 93.56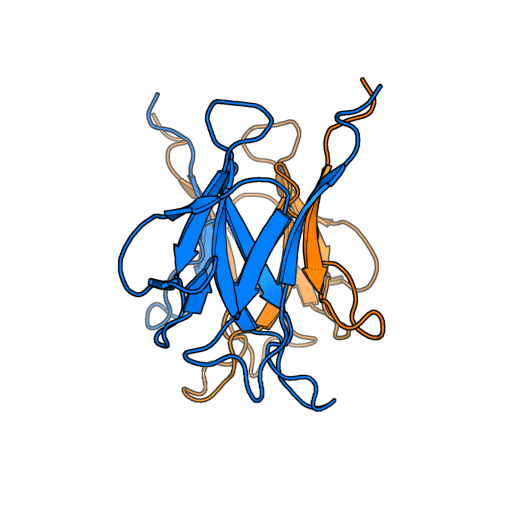 86 PRO B CA 1
ATOM 1420 C C . PRO B 1 86 ? 0.928 -14.945 -4.352 1 93.56 86 PRO B C 1
ATOM 1422 O O . PRO B 1 86 ? -0.272 -14.883 -4.07 1 93.56 86 PRO B O 1
ATOM 1425 N N . GLY B 1 87 ? 1.57 -16 -4.215 1 93.06 87 GLY B N 1
ATOM 1426 C CA . GLY B 1 87 ? 1.002 -17.266 -3.811 1 93.06 87 GLY B CA 1
ATOM 1427 C C . GLY B 1 87 ? 2.039 -18.375 -3.674 1 93.06 87 GLY B C 1
ATOM 1428 O O . GLY B 1 87 ? 3.221 -18.156 -3.945 1 93.06 87 GLY B O 1
ATOM 1429 N N . PRO B 1 88 ? 1.542 -19.5 -3.162 1 92.56 88 PRO B N 1
ATOM 1430 C CA . PRO B 1 88 ? 2.461 -20.594 -2.865 1 92.56 88 PRO B CA 1
ATOM 1431 C C . PRO B 1 88 ? 2.867 -21.375 -4.113 1 92.56 88 PRO B C 1
ATOM 1433 O O . PRO B 1 88 ? 3.74 -22.25 -4.043 1 92.56 88 PRO B O 1
ATOM 1436 N N . GLN B 1 89 ? 2.221 -21.078 -5.234 1 92.25 89 GLN B N 1
ATOM 1437 C CA . GLN B 1 89 ? 2.564 -21.688 -6.512 1 92.25 89 GLN B CA 1
ATOM 1438 C C . GLN B 1 89 ? 2.35 -20.719 -7.668 1 92.25 89 GLN B C 1
ATOM 1440 O O . GLN B 1 89 ? 1.758 -19.656 -7.484 1 92.25 89 GLN B O 1
ATOM 1445 N N . LYS B 1 90 ? 2.896 -21.078 -8.836 1 90.5 90 LYS B N 1
ATOM 1446 C CA . LYS B 1 90 ? 2.744 -20.234 -10.016 1 90.5 90 LYS B CA 1
ATOM 1447 C C . LYS B 1 90 ? 1.36 -20.406 -10.641 1 90.5 90 LYS B C 1
ATOM 1449 O O . LYS B 1 90 ? 0.728 -19.438 -11.039 1 90.5 90 LYS B O 1
ATOM 1454 N N . ASP B 1 91 ? 0.949 -21.719 -10.633 1 91.19 91 ASP B N 1
ATOM 1455 C CA . ASP B 1 91 ? -0.347 -21.984 -11.242 1 91.19 91 ASP B CA 1
ATOM 1456 C C . ASP B 1 91 ? -1.476 -21.312 -10.469 1 91.19 91 ASP B C 1
ATOM 1458 O O . ASP B 1 91 ? -1.575 -21.453 -9.25 1 91.19 91 ASP B O 1
ATOM 1462 N N . GLY B 1 92 ? -2.266 -20.531 -11.219 1 89.56 92 GLY B N 1
ATOM 1463 C CA . GLY B 1 92 ? -3.432 -19.922 -10.602 1 89.56 92 GLY B CA 1
ATOM 1464 C C . GLY B 1 92 ? -3.156 -18.547 -10.047 1 89.56 92 GLY B C 1
ATOM 1465 O O . GLY B 1 92 ? -4.062 -17.875 -9.547 1 89.56 92 GLY B O 1
ATOM 1466 N N . TYR B 1 93 ? -1.944 -18.156 -10.117 1 92.25 93 TYR B N 1
ATOM 1467 C CA . TYR B 1 93 ? -1.591 -16.828 -9.617 1 92.25 93 TYR B CA 1
ATOM 1468 C C . TYR B 1 93 ? -0.928 -15.992 -10.711 1 92.25 93 TYR B C 1
ATOM 1470 O O . TYR B 1 93 ? -0.342 -16.547 -11.648 1 92.25 93 TYR B O 1
ATOM 1478 N N . LEU B 1 94 ? -0.998 -14.688 -10.539 1 92.75 94 LEU B N 1
ATOM 1479 C CA . LEU B 1 94 ? -0.328 -13.781 -11.469 1 92.75 94 LEU B CA 1
ATOM 1480 C C . LEU B 1 94 ? 1.164 -13.703 -11.156 1 92.75 94 LEU B C 1
ATOM 1482 O O . LEU B 1 94 ? 1.562 -13.68 -9.992 1 92.75 94 LEU B O 1
ATOM 1486 N N . LEU B 1 95 ? 1.911 -13.656 -12.18 1 95.56 95 LEU B N 1
ATOM 1487 C CA . LEU B 1 95 ? 3.344 -13.414 -12.055 1 95.56 95 LEU B CA 1
ATOM 1488 C C . LEU B 1 95 ? 3.666 -11.938 -12.25 1 95.56 95 LEU B C 1
ATOM 1490 O O . LEU B 1 95 ? 3.246 -11.336 -13.242 1 95.56 95 LEU B O 1
ATOM 1494 N N . TYR B 1 96 ? 4.438 -11.422 -11.359 1 96.31 96 TYR B N 1
ATOM 1495 C CA . TYR B 1 96 ? 4.891 -10.039 -11.445 1 96.31 96 TYR B CA 1
ATOM 1496 C C . TYR B 1 96 ? 6.406 -9.969 -11.586 1 96.31 96 TYR B C 1
ATOM 1498 O O . TYR B 1 96 ? 7.117 -10.883 -11.156 1 96.31 96 TYR B O 1
ATOM 1506 N N . THR B 1 97 ? 6.863 -8.828 -12.188 1 96.75 97 THR B N 1
ATOM 1507 C CA . THR B 1 97 ? 8.289 -8.531 -12.273 1 96.75 97 THR B CA 1
ATOM 1508 C C . THR B 1 97 ? 8.586 -7.172 -11.641 1 96.75 97 THR B C 1
ATOM 1510 O O . THR B 1 97 ? 7.898 -6.188 -11.914 1 96.75 97 THR B O 1
ATOM 1513 N N . PHE B 1 98 ? 9.523 -7.23 -10.75 1 96.19 98 PHE B N 1
ATOM 1514 C CA . PHE B 1 98 ? 9.984 -5.957 -10.211 1 96.19 98 PHE B CA 1
ATOM 1515 C C . PHE B 1 98 ? 10.758 -5.172 -11.266 1 96.19 98 PHE B C 1
ATOM 1517 O O . PHE B 1 98 ? 11.617 -5.723 -11.953 1 96.19 98 PHE B O 1
ATOM 1524 N N . ASP B 1 99 ? 10.359 -3.914 -11.344 1 93.06 99 ASP B N 1
ATOM 1525 C CA . ASP B 1 99 ? 10.977 -3.09 -12.383 1 93.06 99 ASP B CA 1
ATOM 1526 C C . ASP B 1 99 ? 11.297 -1.694 -11.859 1 93.06 99 ASP B C 1
ATOM 1528 O O . ASP B 1 99 ? 10.602 -1.18 -10.977 1 93.06 99 ASP B O 1
ATOM 1532 N N . ILE B 1 100 ? 12.445 -1.109 -12.297 1 90.56 100 ILE B N 1
ATOM 1533 C CA . ILE B 1 100 ? 12.805 0.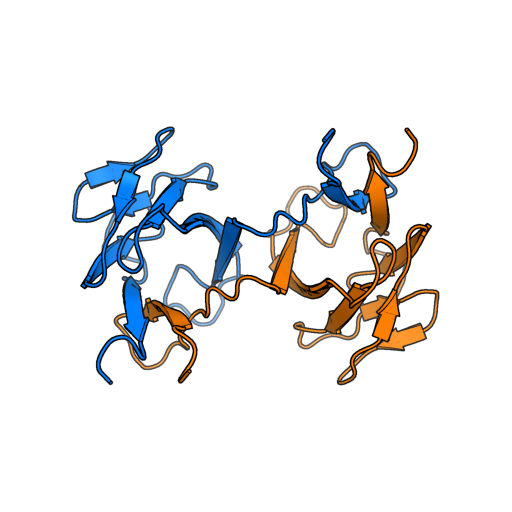285 -12.062 1 90.56 100 ILE B CA 1
ATOM 1534 C C . ILE B 1 100 ? 12.969 1.006 -13.398 1 90.56 100 ILE B C 1
ATOM 1536 O O . ILE B 1 100 ? 13.812 0.627 -14.219 1 90.56 100 ILE B O 1
ATOM 1540 N N . THR B 1 101 ? 12.117 1.856 -13.617 1 86.25 101 THR B N 1
ATOM 1541 C CA . THR B 1 101 ? 12.203 2.619 -14.859 1 86.25 101 THR B CA 1
ATOM 1542 C C . THR B 1 101 ? 12.859 3.973 -14.617 1 86.25 101 THR B C 1
ATOM 1544 O O . THR B 1 101 ? 12.742 4.543 -13.531 1 86.25 101 THR B O 1
ATOM 1547 N N . GLY B 1 102 ? 13.5 4.617 -15.664 1 73.12 102 GLY B N 1
ATOM 1548 C CA . GLY B 1 102 ? 14.211 5.887 -15.578 1 73.12 102 GLY B CA 1
ATOM 1549 C C . GLY B 1 102 ? 15.672 5.723 -15.219 1 73.12 102 GLY B C 1
ATOM 1550 O O . GLY B 1 102 ? 16.375 6.711 -14.984 1 73.12 102 GLY B O 1
ATOM 1551 N N . LEU B 1 103 ? 16.094 4.645 -14.805 1 60.66 103 LEU B N 1
ATOM 1552 C CA . LEU B 1 103 ? 17.516 4.445 -14.609 1 60.66 103 LEU B CA 1
ATOM 1553 C C . LEU B 1 103 ? 18.281 4.766 -15.891 1 60.66 103 LEU B C 1
ATOM 1555 O O . LEU B 1 103 ? 19.484 5.031 -15.844 1 60.66 103 LEU B O 1
ATOM 1559 N N . ASN B 1 104 ? 17.828 4.621 -17.062 1 50.56 104 ASN B N 1
ATOM 1560 C CA . ASN B 1 104 ? 18.688 4.762 -18.234 1 50.56 104 ASN B CA 1
ATOM 1561 C C . ASN B 1 104 ? 19.359 6.129 -18.281 1 50.56 104 ASN B C 1
ATOM 1563 O O . ASN B 1 104 ? 20.484 6.258 -18.766 1 50.56 104 ASN B O 1
ATOM 1567 N N . ASP B 1 105 ? 18.766 7.324 -18.047 1 38.91 105 ASP B N 1
ATOM 1568 C CA . ASP B 1 105 ? 19.562 8.219 -18.891 1 38.91 105 ASP B CA 1
ATOM 1569 C C . ASP B 1 105 ? 20.953 8.43 -18.297 1 38.91 105 ASP B C 1
ATOM 1571 O O . ASP B 1 105 ? 21.125 8.461 -17.078 1 38.91 105 ASP B O 1
#

Radius of gyration: 17.31 Å; Cα contacts (8 Å, |Δi|>4): 511; chains: 2; bounding box: 44×42×42 Å

pLDDT: mean 85.62, std 12.11, range [38.09, 97.81]

Solvent-accessible surface area (backbone atoms only — not comparable to full-atom values): 11456 Å² total; per-residue (Å²): 122,76,66,72,43,39,31,39,35,43,72,55,76,91,46,76,66,43,75,45,51,52,63,39,26,67,44,61,40,61,38,39,79,59,89,80,54,66,37,31,60,43,31,34,38,29,71,39,96,46,95,64,34,30,33,35,33,50,64,35,94,59,37,26,25,48,70,83,38,80,39,56,92,53,78,42,82,42,38,68,68,36,38,36,23,73,23,83,47,64,81,80,32,42,46,28,28,34,40,64,46,56,71,79,116,121,75,64,72,43,39,30,41,35,43,72,54,76,92,46,75,68,43,76,45,52,51,64,39,25,67,44,62,38,60,39,41,79,61,88,80,54,67,37,32,60,44,30,34,38,28,71,40,95,46,96,63,33,27,33,36,32,51,65,35,95,60,35,24,26,50,69,86,38,80,38,57,93,51,79,41,82,41,38,68,68,37,38,37,23,74,24,82,48,65,81,78,32,44,44,26,27,34,40,64,46,56,70,75,121